Protein AF-A0A257LXH1-F1 (afdb_monomer_lite)

Foldseek 3Di:
DDDDDDDDDDDDDDDDDDDDDDDDDDDDDYDDDDDDPDPDDPDADWDAAPVSQEIEGDDDPVLRNVLSVLLVVLVVLLCVLLVHDDDFDAHEYEYEDDAAQPPDDPDQWDWDWDQDPVGIHIYIYHYCNVHDPSVSSSLNSLLSVVQRVVSVVDDRPPRPDDDDDAPLQSLQSVQLSCVVVVNHDVVLVVVCVVVVAPDDPCRLRPQHPVNQVPDDPVRVSSSSSVSNVVLVVQSPPPCSSVD

Radius of gyration: 22.47 Å; chains: 1; bounding box: 72×55×46 Å

Secondary structure (DSSP, 8-state):
--PPP------------PPPPPPPPPP-------------SSPPPEEE-TTS-EEEEES-HHHHHHHHHHHHHHHHHHHHHHTPPP---S-EEEEEES-TTSPPPS-SEEEEEEEETTEEEEEEEEETBTB--HHHHHHHHHHHHHHHHHHHHS-TT-TT------HHHHHHHHHHHHHHTT-S-HHHHHHHHHTT-SS-HHHHHH--HHHHHT--HHHHHHHHHHHHHHHHHHHTSTTTT--

Sequence (243 aa):
MKRSAIALLLSIVAVHAETPPKAVPVPEEPAVHAPVLAPDSGTPARVLSHSGQFAVSGGDPAVRATVAMLAESTKEELLKLSELKDGWKTLVSIVLHGQPGDPLPPRSVAFNLFSNEAGYSLRLDLHLARGIEHERFQRAVTKALLIEQALRKLPADSKDSALLVPPWLIEGLREAVAWQQKRSDRRLYDALFRHGGVYKLDELLALTEAGYDDLDGAMRAAFRVASGALVMALLEQPSGKEG

Structure (mmCIF, N/CA/C/O backbone):
data_AF-A0A257LXH1-F1
#
_entry.id   AF-A0A257LXH1-F1
#
loop_
_atom_site.group_PDB
_atom_site.id
_atom_site.type_symbol
_atom_site.label_atom_id
_atom_site.label_alt_id
_atom_site.label_comp_id
_atom_site.label_asym_id
_atom_site.label_entity_id
_atom_site.label_seq_id
_atom_site.pdbx_PDB_ins_code
_atom_site.Cartn_x
_atom_site.Cartn_y
_atom_site.Cartn_z
_atom_site.occupancy
_atom_site.B_iso_or_equiv
_atom_site.auth_seq_id
_atom_site.auth_comp_id
_atom_site.auth_asym_id
_atom_site.auth_atom_id
_atom_site.pdbx_PDB_model_num
ATOM 1 N N . MET A 1 1 ? -12.521 -11.169 27.695 1.00 34.09 1 MET A N 1
ATOM 2 C CA . MET A 1 1 ? -11.055 -11.185 27.490 1.00 34.09 1 MET A CA 1
ATOM 3 C C . MET A 1 1 ? -10.694 -12.460 26.742 1.00 34.09 1 MET A C 1
ATOM 5 O O . MET A 1 1 ? -10.790 -13.528 27.326 1.00 34.09 1 MET A O 1
ATOM 9 N N . LYS A 1 2 ? -10.378 -12.386 25.446 1.00 32.66 2 LYS A N 1
ATOM 10 C CA . LYS A 1 2 ? -9.946 -13.549 24.655 1.00 32.66 2 LYS A CA 1
ATOM 11 C C . LYS A 1 2 ? -8.612 -13.191 24.006 1.00 32.66 2 LYS A C 1
ATOM 13 O O . LYS A 1 2 ? -8.570 -12.306 23.161 1.00 32.66 2 LYS A O 1
ATOM 18 N N . ARG A 1 3 ? -7.526 -13.811 24.473 1.00 33.75 3 ARG A N 1
ATOM 19 C CA . ARG A 1 3 ? -6.208 -13.749 23.829 1.00 33.75 3 ARG A CA 1
ATOM 20 C C . ARG A 1 3 ? -6.192 -14.831 22.755 1.00 33.75 3 ARG A C 1
ATOM 22 O O . ARG A 1 3 ? -6.491 -15.981 23.066 1.00 33.75 3 ARG A O 1
ATOM 29 N N . SER A 1 4 ? -5.918 -14.440 21.514 1.00 29.83 4 SER A N 1
ATOM 30 C CA . SER A 1 4 ? -5.821 -15.374 20.397 1.00 29.83 4 SER A CA 1
ATOM 31 C C . SER A 1 4 ? -4.427 -15.984 20.358 1.00 29.83 4 SER A C 1
ATOM 33 O O . SER A 1 4 ? -3.427 -15.287 20.523 1.00 29.83 4 SER A O 1
ATOM 35 N N . ALA A 1 5 ? -4.414 -17.299 20.189 1.00 38.00 5 ALA A N 1
ATOM 36 C CA . ALA A 1 5 ? -3.246 -18.138 20.029 1.00 38.00 5 ALA A CA 1
ATOM 37 C C . ALA A 1 5 ? -2.599 -17.915 18.657 1.00 38.00 5 ALA A C 1
ATOM 39 O O . ALA A 1 5 ? -3.310 -17.662 17.689 1.00 38.00 5 ALA A O 1
ATOM 40 N N . ILE A 1 6 ? -1.272 -18.030 18.620 1.00 33.62 6 ILE A N 1
ATOM 41 C CA . ILE A 1 6 ? -0.403 -18.601 17.574 1.00 33.62 6 ILE A CA 1
ATOM 42 C C . ILE A 1 6 ? 0.978 -17.997 17.844 1.00 33.62 6 ILE A C 1
ATOM 44 O O . ILE A 1 6 ? 1.310 -16.888 17.439 1.00 33.62 6 ILE A O 1
ATOM 48 N N . ALA A 1 7 ? 1.750 -18.729 18.636 1.00 30.67 7 ALA A N 1
ATOM 49 C CA . ALA A 1 7 ? 3.170 -18.517 18.844 1.00 30.67 7 ALA A CA 1
ATOM 50 C C . ALA A 1 7 ? 3.868 -19.845 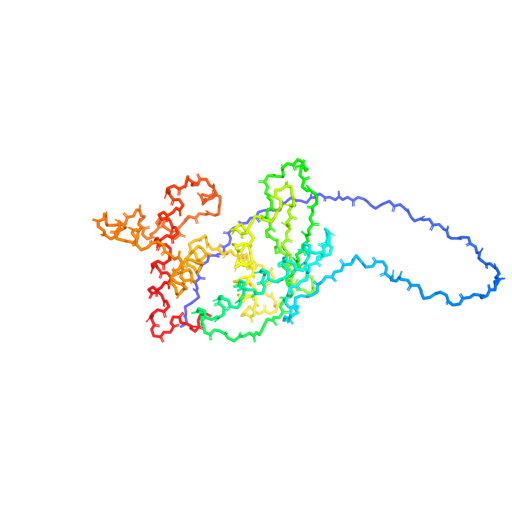18.524 1.00 30.67 7 ALA A C 1
ATOM 52 O O . ALA A 1 7 ? 3.239 -20.895 18.672 1.00 30.67 7 ALA A O 1
ATOM 53 N N . LEU A 1 8 ? 5.156 -19.756 18.174 1.00 31.06 8 LEU A N 1
ATOM 54 C CA . LEU A 1 8 ? 6.108 -20.829 17.833 1.00 31.06 8 LEU A CA 1
ATOM 55 C C . LEU A 1 8 ? 6.017 -21.317 16.372 1.00 31.06 8 LEU A C 1
ATOM 57 O O . LEU A 1 8 ? 4.948 -21.676 15.905 1.00 31.06 8 LEU A O 1
ATOM 61 N N . LEU A 1 9 ? 7.085 -21.359 15.568 1.00 30.61 9 LEU A N 1
ATOM 62 C CA . LEU A 1 9 ? 8.522 -21.582 15.802 1.00 30.61 9 LEU A CA 1
ATOM 63 C C . LEU A 1 9 ? 9.336 -20.931 14.667 1.00 30.61 9 LEU A C 1
ATOM 65 O O . LEU A 1 9 ? 8.823 -20.880 13.555 1.00 30.61 9 LEU A O 1
ATOM 69 N N . LEU A 1 10 ? 10.610 -20.569 14.893 1.00 28.86 10 LEU A N 1
ATOM 70 C CA . LEU A 1 10 ? 11.669 -20.653 13.866 1.00 28.86 10 LEU A CA 1
ATOM 71 C C . LEU A 1 10 ? 13.078 -20.548 14.482 1.00 28.86 10 LEU A C 1
ATOM 73 O O . LEU A 1 10 ? 13.323 -19.756 15.389 1.00 28.86 10 LEU A O 1
ATOM 77 N N . SER A 1 11 ? 13.979 -21.399 13.987 1.00 29.59 11 SER A N 1
ATOM 78 C CA . SER A 1 11 ? 15.350 -21.620 14.467 1.00 29.59 11 SER A CA 1
ATOM 79 C C . SER A 1 11 ? 16.375 -20.662 13.838 1.00 29.59 11 SER A C 1
ATOM 81 O O . SER A 1 11 ? 16.194 -20.193 12.717 1.00 29.59 11 SER A O 1
ATOM 83 N N . ILE A 1 12 ? 17.476 -20.422 14.561 1.00 29.95 12 ILE A N 1
ATOM 84 C CA . ILE A 1 12 ? 18.573 -19.490 14.241 1.00 29.95 12 ILE A CA 1
ATOM 85 C C . ILE A 1 12 ? 19.727 -20.218 13.531 1.00 29.95 12 ILE A C 1
ATOM 87 O O . ILE A 1 12 ? 20.114 -21.309 13.946 1.00 29.95 12 ILE A O 1
ATOM 91 N N . VAL A 1 13 ? 20.356 -19.561 12.551 1.00 27.56 13 VAL A N 1
ATOM 92 C CA . VAL A 1 13 ? 21.762 -19.799 12.174 1.00 27.56 13 VAL A CA 1
ATOM 93 C C . VAL A 1 13 ? 22.476 -18.448 12.148 1.00 27.56 13 VAL A C 1
ATOM 95 O O . VAL A 1 13 ? 22.007 -17.513 11.504 1.00 27.56 13 VAL A O 1
ATOM 98 N N . ALA A 1 14 ? 23.595 -18.341 12.867 1.00 29.61 14 ALA A N 1
ATOM 99 C CA . ALA A 1 14 ? 24.439 -17.150 12.928 1.00 29.61 14 ALA A CA 1
ATOM 100 C C . ALA A 1 14 ? 25.739 -17.376 12.146 1.00 29.61 14 ALA A C 1
ATOM 102 O O . ALA A 1 14 ? 26.341 -18.444 12.245 1.00 29.61 14 ALA A O 1
ATOM 103 N N . VAL A 1 15 ? 26.202 -16.352 11.427 1.00 31.86 15 VAL A N 1
ATOM 104 C CA . VAL A 1 15 ? 27.563 -16.285 10.880 1.00 31.86 15 VAL A CA 1
ATOM 105 C C . VAL A 1 15 ? 28.180 -14.950 11.293 1.00 31.86 15 VAL A C 1
ATOM 107 O O . VAL A 1 15 ? 27.583 -13.893 11.103 1.00 31.86 15 VAL A O 1
ATOM 110 N N . HIS A 1 16 ? 29.359 -15.033 11.911 1.00 31.81 16 HIS A N 1
ATOM 111 C CA . HIS A 1 16 ? 30.222 -13.915 12.293 1.00 31.81 16 HIS A CA 1
ATOM 112 C C . HIS A 1 16 ? 30.960 -13.350 11.072 1.00 31.81 16 HIS A C 1
ATOM 114 O O . HIS A 1 16 ? 31.380 -14.114 10.205 1.00 31.81 16 HIS A O 1
ATOM 120 N N . ALA A 1 17 ? 31.203 -12.038 11.058 1.00 31.92 17 ALA A N 1
ATOM 121 C CA . ALA A 1 17 ? 32.157 -11.405 10.150 1.00 31.92 17 ALA A CA 1
ATOM 122 C C . ALA A 1 17 ? 33.065 -10.428 10.919 1.00 31.92 17 ALA A C 1
ATOM 124 O O . ALA A 1 17 ? 32.588 -9.614 11.710 1.00 31.92 17 ALA A O 1
ATOM 125 N N . GLU A 1 18 ? 34.373 -10.562 10.687 1.00 32.69 18 GLU A N 1
ATOM 126 C CA . GLU A 1 18 ? 35.474 -9.779 11.258 1.00 32.69 18 GLU A CA 1
ATOM 127 C C . GLU A 1 18 ? 35.538 -8.333 10.737 1.00 32.69 18 GLU A C 1
ATOM 129 O O . GLU A 1 18 ? 35.205 -8.029 9.592 1.00 32.69 18 GLU A O 1
ATOM 134 N N . THR A 1 19 ? 36.040 -7.440 11.592 1.00 38.84 19 THR A N 1
ATOM 135 C CA . THR A 1 19 ? 36.325 -6.024 11.315 1.00 38.84 19 THR A CA 1
ATOM 136 C C . THR A 1 19 ? 37.709 -5.802 10.683 1.00 38.84 19 THR A C 1
ATOM 138 O O . THR A 1 19 ? 38.695 -6.291 11.237 1.00 38.84 19 THR A O 1
ATOM 141 N N . PRO A 1 20 ? 37.834 -4.979 9.622 1.00 33.88 20 PRO A N 1
ATOM 142 C CA . PRO A 1 20 ? 39.126 -4.509 9.112 1.00 33.88 20 PRO A CA 1
ATOM 143 C C . PRO A 1 20 ? 39.641 -3.229 9.831 1.00 33.88 20 PRO A C 1
ATOM 145 O O . PRO A 1 20 ? 38.850 -2.505 10.443 1.00 33.88 20 PRO A O 1
ATOM 148 N N . PRO A 1 21 ? 40.963 -2.939 9.790 1.00 37.47 21 PRO A N 1
ATOM 149 C CA . PRO A 1 21 ? 41.632 -2.016 10.720 1.00 37.47 21 PRO A CA 1
ATOM 150 C C . PRO A 1 21 ? 41.629 -0.523 10.319 1.00 37.47 21 PRO A C 1
ATOM 152 O O . PRO A 1 21 ? 41.525 -0.158 9.151 1.00 37.47 21 PRO A O 1
ATOM 155 N N . LYS A 1 22 ? 41.790 0.335 11.342 1.00 35.00 22 LYS A N 1
ATOM 156 C CA . LYS A 1 22 ? 41.835 1.815 11.313 1.00 35.00 22 LYS A CA 1
ATOM 157 C C . LYS A 1 22 ? 43.152 2.386 10.758 1.00 35.00 22 LYS A C 1
ATOM 159 O O . LYS A 1 22 ? 44.224 1.886 11.084 1.00 35.00 22 LYS A O 1
ATOM 164 N N . ALA A 1 23 ? 43.060 3.514 10.046 1.00 32.69 23 ALA A N 1
ATOM 165 C CA . ALA A 1 23 ? 44.190 4.353 9.625 1.00 32.69 23 ALA A CA 1
ATOM 166 C C . ALA A 1 23 ? 44.431 5.548 10.580 1.00 32.69 23 ALA A C 1
ATOM 168 O O . ALA A 1 23 ? 43.499 6.048 11.211 1.00 32.69 23 ALA A O 1
ATOM 169 N N . VAL A 1 24 ? 45.690 5.989 10.673 1.00 36.28 24 VAL A N 1
ATOM 170 C CA . VAL A 1 24 ? 46.203 7.087 11.523 1.00 36.28 24 VAL A CA 1
ATOM 171 C C . VAL A 1 24 ? 46.206 8.418 10.741 1.00 36.28 24 VAL A C 1
ATOM 173 O O . VAL A 1 24 ? 46.575 8.393 9.567 1.00 36.28 24 VAL A O 1
ATOM 176 N N . PRO A 1 25 ? 45.839 9.573 11.338 1.00 37.38 25 PRO A N 1
ATOM 177 C CA . PRO A 1 25 ? 45.869 10.870 10.656 1.00 37.38 25 PRO A CA 1
ATOM 178 C C . PRO A 1 25 ? 47.228 11.591 10.777 1.00 37.38 25 PRO A C 1
ATOM 180 O O . PRO A 1 25 ? 47.940 11.438 11.769 1.00 37.38 25 PRO A O 1
ATOM 183 N N . VAL A 1 26 ? 47.552 12.411 9.770 1.00 41.31 26 VAL A N 1
ATOM 184 C CA . VAL A 1 26 ? 48.722 13.315 9.701 1.00 41.31 26 VAL A CA 1
ATOM 185 C C . VAL A 1 26 ? 48.258 14.770 9.955 1.00 41.31 26 VAL A C 1
ATOM 187 O O . VAL A 1 26 ? 47.147 15.091 9.533 1.00 41.31 26 VAL A O 1
ATOM 190 N N . PRO A 1 27 ? 49.036 15.643 10.639 1.00 37.41 27 PRO A N 1
ATOM 191 C CA . PRO A 1 27 ? 48.587 16.974 11.080 1.00 37.41 27 PRO A CA 1
ATOM 192 C C . PRO A 1 27 ? 48.601 18.061 9.988 1.00 37.41 27 PRO A C 1
ATOM 194 O O . PRO A 1 27 ? 49.387 18.001 9.045 1.00 37.41 27 PRO A O 1
ATOM 197 N N . GLU A 1 28 ? 47.752 19.074 10.181 1.00 43.69 28 GLU A N 1
ATOM 198 C CA . GLU A 1 28 ? 47.442 20.214 9.301 1.00 43.69 28 GLU A CA 1
ATOM 199 C C . GLU A 1 28 ? 48.067 21.529 9.841 1.00 43.69 28 GLU A C 1
ATOM 201 O O . GLU A 1 28 ? 48.120 21.713 11.057 1.00 43.69 28 GLU A O 1
ATOM 206 N N . GLU A 1 29 ? 48.494 22.461 8.973 1.00 35.16 29 GLU A N 1
ATOM 207 C CA . GLU A 1 29 ? 48.891 23.853 9.314 1.00 35.16 29 GLU A CA 1
ATOM 208 C C . GLU A 1 29 ? 48.548 24.837 8.149 1.00 35.16 29 GLU A C 1
ATOM 210 O O . GLU A 1 29 ? 48.370 24.375 7.021 1.00 35.16 29 GLU A O 1
ATOM 215 N N . PRO A 1 30 ? 48.378 26.170 8.370 1.00 36.97 30 PRO A N 1
ATOM 216 C CA . PRO A 1 30 ? 47.080 26.840 8.156 1.00 36.97 30 PRO A CA 1
ATOM 217 C C . PRO A 1 30 ? 47.030 28.111 7.254 1.00 36.97 30 PRO A C 1
ATOM 219 O O . PRO A 1 30 ? 48.032 28.783 7.028 1.00 36.97 30 PRO A O 1
ATOM 222 N N . ALA A 1 31 ? 45.774 28.484 6.914 1.00 36.94 31 ALA A N 1
ATOM 223 C CA . ALA A 1 31 ? 45.188 29.777 6.455 1.00 36.94 31 ALA A CA 1
ATOM 224 C C . ALA A 1 31 ? 45.471 30.239 4.995 1.00 36.94 31 ALA A C 1
ATOM 226 O O . ALA A 1 31 ? 46.579 30.093 4.507 1.00 36.94 31 ALA A O 1
ATOM 227 N N . VAL A 1 32 ? 44.533 30.815 4.207 1.00 34.00 32 VAL A N 1
ATOM 228 C CA . VAL A 1 32 ? 43.656 31.983 4.482 1.00 34.00 32 VAL A CA 1
ATOM 229 C C . VAL A 1 32 ? 42.376 32.022 3.588 1.00 34.00 32 VAL A C 1
ATOM 231 O O . VAL A 1 32 ? 42.354 31.511 2.475 1.00 34.00 32 VAL A O 1
ATOM 234 N N . HIS A 1 33 ? 41.332 32.675 4.114 1.00 34.19 33 HIS A N 1
ATOM 235 C CA . HIS A 1 33 ? 39.913 32.848 3.729 1.00 34.19 33 HIS A CA 1
ATOM 236 C C . HIS A 1 33 ? 39.447 33.083 2.268 1.00 34.19 33 HIS A C 1
ATOM 238 O O . HIS A 1 33 ? 39.897 34.005 1.595 1.00 34.19 33 HIS A O 1
ATOM 244 N N . ALA A 1 34 ? 38.310 32.446 1.936 1.00 30.53 34 ALA A N 1
ATOM 245 C CA . ALA A 1 34 ? 37.105 33.083 1.366 1.00 30.53 34 ALA A CA 1
ATOM 246 C C . ALA A 1 34 ? 35.846 32.284 1.801 1.00 30.53 34 ALA A C 1
ATOM 248 O O . ALA A 1 34 ? 35.907 31.053 1.792 1.00 30.53 34 ALA A O 1
ATOM 249 N N . PRO A 1 35 ? 34.713 32.902 2.207 1.00 36.22 35 PRO A N 1
ATOM 250 C CA . PRO A 1 35 ? 33.535 32.148 2.624 1.00 36.22 35 PRO A CA 1
ATOM 251 C C . PRO A 1 35 ? 32.775 31.674 1.383 1.00 36.22 35 PRO A C 1
ATOM 253 O O . PRO A 1 35 ? 31.930 32.381 0.840 1.00 36.22 35 PRO A O 1
ATOM 256 N N . VAL A 1 36 ? 33.077 30.463 0.926 1.00 39.38 36 VAL A N 1
ATOM 257 C CA . VAL A 1 36 ? 32.161 29.703 0.075 1.00 39.38 36 VAL A CA 1
ATOM 258 C C . VAL A 1 36 ? 31.288 28.887 1.019 1.00 39.38 36 VAL A C 1
ATOM 260 O O . VAL A 1 36 ? 31.797 28.082 1.796 1.00 39.38 36 VAL A O 1
ATOM 263 N N . LEU A 1 37 ? 29.978 29.139 0.990 1.00 45.31 37 LEU A N 1
ATOM 264 C CA . LEU A 1 37 ? 28.970 28.283 1.613 1.00 45.31 37 LEU A CA 1
ATOM 265 C C . LEU A 1 37 ? 29.229 26.838 1.171 1.00 45.31 37 LEU A C 1
ATOM 267 O O . LEU A 1 37 ? 29.030 26.498 0.006 1.00 45.31 37 LEU A O 1
ATOM 271 N N . ALA A 1 38 ? 29.719 26.014 2.093 1.00 35.28 38 ALA A N 1
ATOM 272 C CA . ALA A 1 38 ? 29.903 24.594 1.865 1.00 35.28 38 ALA A CA 1
ATOM 273 C C . ALA A 1 38 ? 28.525 23.932 1.711 1.00 35.28 38 ALA A C 1
ATOM 275 O O . ALA A 1 38 ? 27.693 24.084 2.611 1.00 35.28 38 ALA A O 1
ATOM 276 N N . PRO A 1 39 ? 28.253 23.189 0.626 1.00 46.53 39 PRO A N 1
ATOM 277 C CA . PRO A 1 39 ? 27.149 22.255 0.630 1.00 46.53 39 PRO A CA 1
ATOM 278 C C . PRO A 1 39 ? 27.545 21.004 1.424 1.00 46.53 39 PRO A C 1
ATOM 280 O O . PRO A 1 39 ? 28.448 20.257 1.059 1.00 46.53 39 PRO A O 1
ATOM 283 N N . ASP A 1 40 ? 26.803 20.838 2.511 1.00 45.03 40 ASP A N 1
ATOM 284 C CA . ASP A 1 40 ? 26.266 19.606 3.077 1.00 45.03 40 ASP A CA 1
ATOM 285 C C . ASP A 1 40 ? 27.184 18.491 3.602 1.00 45.03 40 ASP A C 1
ATOM 287 O O . ASP A 1 40 ? 27.861 17.732 2.910 1.00 45.03 40 ASP A O 1
ATOM 291 N N . SER A 1 41 ? 27.015 18.313 4.907 1.00 43.25 41 SER A N 1
ATOM 292 C CA . SER A 1 41 ? 27.389 17.222 5.790 1.00 43.25 41 SER A CA 1
ATOM 293 C C . SER A 1 41 ? 26.894 15.855 5.298 1.00 43.25 41 SER A C 1
ATOM 295 O O . SER A 1 41 ? 25.911 15.353 5.828 1.00 43.25 41 SER A O 1
ATOM 297 N N . GLY A 1 42 ? 27.545 15.243 4.301 1.00 49.41 42 GLY A N 1
ATOM 298 C CA . GLY A 1 42 ? 27.574 13.789 4.022 1.00 49.41 42 GLY A CA 1
ATOM 299 C C . GLY A 1 42 ? 26.244 13.011 3.949 1.00 49.41 42 GLY A C 1
ATOM 300 O O . GLY A 1 42 ? 26.255 11.786 3.846 1.00 49.41 42 GLY A O 1
ATOM 301 N N . THR A 1 43 ? 25.099 13.684 4.016 1.00 56.12 43 THR A N 1
ATOM 302 C CA . THR A 1 43 ? 23.775 13.084 4.096 1.00 56.12 43 THR A CA 1
ATOM 303 C C . THR A 1 43 ? 23.243 13.049 2.676 1.00 56.12 43 THR A C 1
ATOM 305 O O . THR A 1 43 ? 23.116 14.108 2.060 1.00 56.12 43 THR A O 1
ATOM 308 N N . PRO A 1 44 ? 22.947 11.865 2.117 1.00 66.75 44 PRO A N 1
ATOM 309 C CA . PRO A 1 44 ? 22.420 11.788 0.766 1.00 66.75 44 PRO A CA 1
ATOM 310 C C . PRO A 1 44 ? 21.141 12.621 0.669 1.00 66.75 44 PRO A C 1
ATOM 312 O O . PRO A 1 44 ? 20.268 12.541 1.539 1.00 66.75 44 PRO A O 1
ATOM 315 N N . ALA A 1 45 ? 21.045 13.423 -0.393 1.00 84.38 45 ALA A N 1
ATOM 316 C CA . ALA A 1 45 ? 19.912 14.306 -0.626 1.00 84.38 45 ALA A CA 1
ATOM 317 C C . ALA A 1 45 ? 18.589 13.529 -0.518 1.00 84.38 45 ALA A C 1
ATOM 319 O O . ALA A 1 45 ? 18.391 12.500 -1.176 1.00 84.38 45 ALA A O 1
ATOM 320 N N . ARG A 1 46 ? 17.675 14.035 0.315 1.00 92.88 46 ARG A N 1
ATOM 321 C CA . ARG A 1 46 ? 16.357 13.440 0.560 1.00 92.88 46 ARG A CA 1
ATOM 322 C C . ARG A 1 46 ? 15.249 14.471 0.417 1.00 92.88 46 ARG A C 1
ATOM 324 O O . ARG A 1 46 ? 15.457 15.652 0.666 1.00 92.88 46 ARG A O 1
ATOM 331 N N . VAL A 1 47 ? 14.064 14.002 0.050 1.00 96.44 47 VAL A N 1
ATOM 332 C CA . VAL A 1 47 ? 12.824 14.782 0.029 1.00 96.44 47 VAL A CA 1
ATOM 333 C C . VAL A 1 47 ? 11.907 14.227 1.110 1.00 96.44 47 VAL A C 1
ATOM 335 O O . VAL A 1 47 ? 11.718 13.014 1.202 1.00 96.44 47 VAL A O 1
ATOM 338 N N . LEU A 1 48 ? 11.364 15.107 1.947 1.00 97.38 48 LEU A N 1
ATOM 339 C CA . LEU A 1 48 ? 10.259 14.764 2.836 1.00 97.38 48 LEU A CA 1
ATOM 340 C C . LEU A 1 48 ? 8.946 15.008 2.103 1.00 97.38 48 LEU A C 1
ATOM 342 O O . LEU A 1 48 ? 8.802 15.997 1.383 1.00 97.38 48 LEU A O 1
ATOM 346 N N . SER A 1 49 ? 7.999 14.102 2.287 1.00 97.19 49 SER A N 1
ATOM 347 C CA . SER A 1 49 ? 6.635 14.301 1.831 1.00 97.19 49 SER A CA 1
ATOM 348 C C . SER A 1 49 ? 5.926 15.391 2.641 1.00 97.19 49 SER A C 1
ATOM 350 O O . SER A 1 49 ? 6.406 15.798 3.699 1.00 97.19 49 SER A O 1
ATOM 352 N N . HIS A 1 50 ? 4.778 15.874 2.156 1.00 95.81 50 HIS A N 1
ATOM 353 C CA . HIS A 1 50 ? 4.086 17.013 2.768 1.00 95.81 50 HIS A CA 1
ATOM 354 C C . HIS A 1 50 ? 3.734 16.788 4.247 1.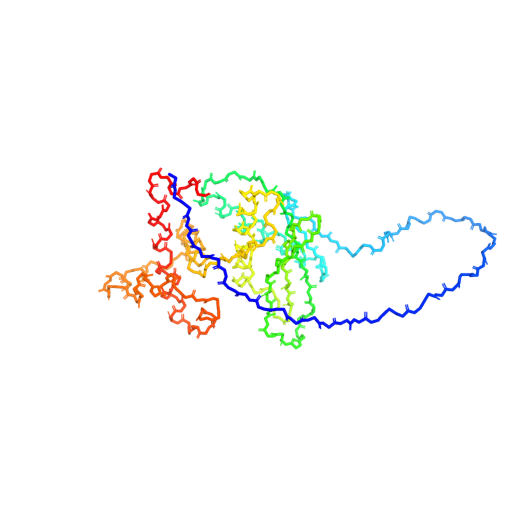00 95.81 50 HIS A C 1
ATOM 356 O O . HIS A 1 50 ? 3.915 17.690 5.060 1.00 95.81 50 HIS A O 1
ATOM 362 N N . SER A 1 51 ? 3.289 15.582 4.615 1.00 95.62 51 SER A N 1
ATOM 363 C CA . SER A 1 51 ? 2.986 15.249 6.011 1.00 95.62 51 SER A CA 1
ATOM 364 C C . SER A 1 51 ? 4.218 14.941 6.857 1.00 95.62 51 SER A C 1
ATOM 366 O O . SER A 1 51 ? 4.091 14.777 8.065 1.00 95.62 51 SER A O 1
ATOM 368 N N . GLY A 1 52 ? 5.390 14.797 6.234 1.00 96.12 52 GLY A N 1
ATOM 369 C CA . GLY A 1 52 ? 6.622 14.335 6.867 1.00 96.12 52 GLY A CA 1
ATOM 370 C C . GLY A 1 52 ? 6.713 12.820 7.084 1.00 96.12 52 GLY A C 1
ATOM 371 O O . GLY A 1 52 ? 7.784 12.356 7.468 1.00 96.12 52 GLY A O 1
ATOM 372 N N . GLN A 1 53 ? 5.653 12.040 6.819 1.00 97.25 53 GLN A N 1
ATOM 373 C CA . GLN A 1 53 ? 5.649 10.590 7.067 1.00 97.25 53 GLN A CA 1
ATOM 374 C C . GLN A 1 53 ? 6.581 9.813 6.131 1.00 97.25 53 GLN A C 1
ATOM 376 O O . GLN A 1 53 ? 7.119 8.775 6.524 1.00 97.25 53 GLN A O 1
ATOM 381 N N . PHE A 1 54 ? 6.769 10.290 4.899 1.00 98.38 54 PHE A N 1
ATOM 382 C CA . PHE A 1 54 ? 7.589 9.617 3.901 1.00 98.38 54 PHE A CA 1
ATOM 383 C C . PHE A 1 54 ? 8.875 10.389 3.640 1.00 98.38 54 PHE A C 1
ATOM 385 O O . PHE A 1 54 ? 8.883 11.602 3.424 1.00 98.38 54 PHE A O 1
ATOM 392 N N . ALA A 1 55 ? 9.981 9.657 3.620 1.00 97.75 55 ALA A N 1
ATOM 393 C CA . ALA A 1 55 ? 11.301 10.189 3.346 1.00 97.75 55 ALA A CA 1
ATOM 394 C C . ALA A 1 55 ? 11.908 9.492 2.141 1.00 97.75 55 ALA A C 1
ATOM 396 O O . ALA A 1 55 ? 12.255 8.319 2.231 1.00 97.75 55 ALA A O 1
ATOM 397 N N . VAL A 1 56 ? 12.059 10.210 1.033 1.00 98.31 56 VAL A N 1
ATOM 398 C CA . VAL A 1 56 ? 12.544 9.639 -0.224 1.00 98.31 56 VAL A CA 1
ATOM 399 C C . VAL A 1 56 ? 14.000 10.023 -0.453 1.00 98.31 56 VAL A C 1
ATOM 401 O O . VAL A 1 56 ? 14.330 11.207 -0.413 1.00 98.31 56 VAL A O 1
ATOM 404 N N . SER A 1 57 ? 14.870 9.051 -0.716 1.00 97.38 57 SER A N 1
ATOM 405 C CA . SER A 1 57 ? 16.289 9.261 -1.036 1.00 97.38 57 SER A CA 1
ATOM 406 C C . SER A 1 57 ? 16.714 8.470 -2.277 1.00 97.38 57 SER A C 1
ATOM 408 O O . SER A 1 57 ? 16.002 7.576 -2.730 1.00 97.38 57 SER A O 1
ATOM 410 N N . GLY A 1 58 ? 17.872 8.816 -2.847 1.00 94.88 58 GLY A N 1
ATOM 411 C CA . GLY A 1 58 ? 18.352 8.232 -4.104 1.00 94.88 58 GLY A CA 1
ATOM 412 C C . GLY A 1 58 ? 17.657 8.811 -5.342 1.00 94.88 58 GLY A C 1
ATOM 413 O O . GLY A 1 58 ? 16.852 9.742 -5.240 1.00 94.88 58 GLY A O 1
ATOM 414 N N . GLY A 1 59 ? 17.993 8.274 -6.517 1.00 90.56 59 GLY A N 1
ATOM 415 C CA . GLY A 1 59 ? 17.433 8.696 -7.807 1.00 90.56 59 GLY A CA 1
ATOM 416 C C . GLY A 1 59 ? 17.586 10.192 -8.129 1.00 90.56 59 GLY A C 1
ATOM 417 O O . GLY A 1 59 ? 18.316 10.937 -7.469 1.00 90.56 59 GLY A O 1
ATOM 418 N N . ASP A 1 60 ? 16.864 10.640 -9.154 1.00 92.50 60 ASP A N 1
ATOM 419 C CA . ASP A 1 60 ? 16.782 12.051 -9.546 1.00 92.50 60 ASP A CA 1
ATOM 420 C C . ASP A 1 60 ? 15.808 12.839 -8.630 1.00 92.50 60 ASP A C 1
ATOM 422 O O . ASP A 1 60 ? 14.792 12.276 -8.196 1.00 92.50 60 ASP A O 1
ATOM 426 N N . PRO A 1 61 ? 16.069 14.129 -8.318 1.00 94.06 61 PRO A N 1
ATOM 427 C CA . PRO A 1 61 ? 15.161 14.970 -7.532 1.00 94.06 61 PRO A CA 1
ATOM 428 C C . PRO A 1 61 ? 13.696 14.971 -7.991 1.00 94.06 61 PRO A C 1
ATOM 430 O O . PRO A 1 61 ? 12.803 14.929 -7.141 1.00 94.06 61 PRO A O 1
ATOM 433 N N . ALA A 1 62 ? 13.431 14.985 -9.301 1.00 94.31 62 ALA A N 1
ATOM 434 C CA . ALA A 1 62 ? 12.074 14.974 -9.840 1.00 94.31 62 ALA A CA 1
ATOM 435 C C . ALA A 1 62 ? 11.363 13.652 -9.524 1.00 94.31 62 ALA A C 1
ATOM 437 O O . ALA A 1 62 ? 10.222 13.653 -9.061 1.00 94.31 62 ALA A O 1
ATOM 438 N N . VAL A 1 63 ? 12.065 12.523 -9.674 1.00 95.25 63 VAL A N 1
ATOM 439 C CA . VAL A 1 63 ? 11.530 11.195 -9.336 1.00 95.25 63 VAL A CA 1
ATOM 440 C C . VAL A 1 63 ? 11.237 11.102 -7.838 1.00 95.25 63 VAL A C 1
ATOM 442 O O . VAL A 1 63 ? 10.181 10.595 -7.457 1.00 95.25 63 VAL A O 1
ATOM 445 N N . ARG A 1 64 ? 12.111 11.645 -6.975 1.00 96.75 64 ARG A N 1
ATOM 446 C CA . ARG A 1 64 ? 11.853 11.696 -5.525 1.00 96.75 64 ARG A CA 1
ATOM 447 C C . ARG A 1 64 ? 10.569 12.449 -5.193 1.00 96.75 64 ARG A C 1
ATOM 449 O O . ARG A 1 64 ? 9.780 11.961 -4.386 1.00 96.75 64 ARG A O 1
ATOM 456 N N . ALA A 1 65 ? 10.354 13.608 -5.814 1.00 96.38 65 ALA A N 1
ATOM 457 C CA . ALA A 1 65 ? 9.144 14.396 -5.611 1.00 96.38 65 ALA A CA 1
ATOM 458 C C . ALA A 1 65 ? 7.889 13.628 -6.061 1.00 96.38 65 ALA A C 1
ATOM 460 O O . ALA A 1 65 ? 6.925 13.540 -5.301 1.00 96.38 65 ALA A O 1
ATOM 461 N N . THR A 1 66 ? 7.920 12.992 -7.238 1.00 97.12 66 THR A N 1
ATOM 462 C CA . THR A 1 66 ? 6.809 12.160 -7.731 1.00 97.12 66 THR A CA 1
ATOM 463 C C . THR A 1 66 ? 6.491 11.001 -6.786 1.00 97.12 66 THR A C 1
ATOM 465 O O . THR A 1 66 ? 5.327 10.770 -6.464 1.00 97.12 66 THR A O 1
ATOM 468 N N . VAL A 1 67 ? 7.510 10.290 -6.297 1.00 97.94 67 VAL A N 1
ATOM 469 C CA . VAL A 1 67 ? 7.341 9.175 -5.353 1.00 97.94 67 VAL A CA 1
ATOM 470 C C . VAL A 1 67 ? 6.756 9.655 -4.023 1.00 97.94 67 VAL A C 1
ATOM 472 O O . VAL A 1 67 ? 5.841 9.020 -3.499 1.00 97.94 67 VAL A O 1
ATOM 475 N N . ALA A 1 68 ? 7.231 10.789 -3.497 1.00 98.25 68 ALA A N 1
ATOM 476 C CA . ALA A 1 68 ? 6.695 11.380 -2.272 1.00 98.25 68 ALA A CA 1
ATOM 477 C C . ALA A 1 68 ? 5.213 11.764 -2.426 1.00 98.25 68 ALA A C 1
ATOM 479 O O . ALA A 1 68 ? 4.407 11.452 -1.552 1.00 98.25 68 ALA A O 1
ATOM 480 N N . MET A 1 69 ? 4.839 12.380 -3.554 1.00 98.31 69 MET A N 1
ATOM 481 C CA . MET A 1 69 ? 3.445 12.726 -3.857 1.00 98.31 69 MET A CA 1
ATOM 482 C C . MET A 1 69 ? 2.554 11.487 -3.984 1.00 98.31 69 MET A C 1
ATOM 484 O O . MET A 1 69 ? 1.444 11.469 -3.458 1.00 98.31 69 MET A O 1
ATOM 488 N N . LEU A 1 70 ? 3.034 10.439 -4.657 1.00 98.19 70 LEU A N 1
ATOM 489 C CA . LEU A 1 70 ? 2.275 9.202 -4.832 1.00 98.19 70 LEU A CA 1
ATOM 490 C C . LEU A 1 70 ? 2.066 8.467 -3.496 1.00 98.19 70 LEU A C 1
ATOM 492 O O . LEU A 1 70 ? 0.991 7.910 -3.264 1.00 98.19 70 LEU A O 1
ATOM 496 N N . ALA A 1 71 ? 3.059 8.499 -2.602 1.00 98.50 71 ALA A N 1
ATOM 497 C CA . ALA A 1 71 ? 2.934 7.948 -1.255 1.00 98.50 71 ALA A CA 1
ATOM 498 C C . ALA A 1 71 ? 1.893 8.708 -0.415 1.00 98.50 71 ALA A C 1
ATOM 500 O O . ALA A 1 71 ? 1.034 8.079 0.203 1.00 98.50 71 ALA A O 1
ATOM 501 N N . GLU A 1 72 ? 1.920 10.046 -0.444 1.00 98.12 72 GLU A N 1
ATOM 502 C CA . GLU A 1 72 ? 0.924 10.880 0.247 1.00 98.12 72 GLU A CA 1
ATOM 503 C C . GLU A 1 72 ? -0.480 10.650 -0.292 1.00 98.12 72 GLU A C 1
ATOM 505 O O . GLU A 1 72 ? -1.387 10.378 0.485 1.00 98.12 72 GLU A O 1
ATOM 510 N N . SER A 1 73 ? -0.650 10.650 -1.616 1.00 97.88 73 SER A N 1
ATOM 511 C CA . SER A 1 73 ? -1.948 10.377 -2.232 1.00 97.88 73 SER A CA 1
ATOM 512 C C . SER A 1 73 ? -2.487 9.008 -1.809 1.00 97.88 73 SER A C 1
ATOM 514 O O . SER A 1 73 ? -3.653 8.906 -1.443 1.00 97.88 73 SER A O 1
ATOM 516 N N . THR A 1 74 ? -1.643 7.970 -1.773 1.00 97.94 74 THR A N 1
ATOM 517 C CA . THR A 1 74 ? -2.051 6.627 -1.316 1.00 97.94 74 THR A CA 1
ATOM 518 C C . THR A 1 74 ? -2.496 6.641 0.150 1.00 97.94 74 THR A C 1
ATOM 520 O O . THR A 1 74 ? -3.478 5.994 0.516 1.00 97.94 74 THR A O 1
ATOM 523 N N . LYS A 1 75 ? -1.788 7.388 1.004 1.00 97.88 75 LYS A N 1
ATOM 524 C CA . LYS A 1 75 ? -2.146 7.543 2.417 1.00 97.88 75 LYS A CA 1
ATOM 525 C C . LYS A 1 75 ? -3.467 8.284 2.588 1.00 97.88 75 LYS A C 1
ATOM 527 O O . LYS A 1 75 ? -4.325 7.816 3.328 1.00 97.88 75 LYS A O 1
ATOM 532 N N . GLU A 1 76 ? -3.632 9.423 1.928 1.00 97.31 76 GLU A N 1
ATOM 533 C CA . GLU A 1 76 ? -4.845 10.241 2.002 1.00 97.31 76 GLU A CA 1
ATOM 534 C C . GLU A 1 76 ? -6.080 9.443 1.578 1.00 97.31 76 GLU A C 1
ATOM 536 O O . GLU A 1 76 ? -7.112 9.487 2.248 1.00 97.31 76 GLU A O 1
ATOM 541 N N . GLU A 1 77 ? -5.959 8.660 0.505 1.00 96.31 77 GLU A N 1
ATOM 542 C CA . GLU A 1 77 ? -7.011 7.758 0.043 1.00 96.31 77 GLU A CA 1
ATOM 543 C C . GLU A 1 77 ? -7.371 6.702 1.100 1.00 96.31 77 GLU A C 1
ATOM 545 O O . GLU A 1 77 ? -8.554 6.495 1.383 1.00 96.31 77 GLU A O 1
ATOM 550 N N . LEU A 1 78 ? -6.370 6.077 1.728 1.00 94.94 78 LEU A N 1
ATOM 551 C CA . LEU A 1 78 ? -6.578 5.062 2.763 1.00 94.94 78 LEU A CA 1
ATOM 552 C C . LEU A 1 78 ? -7.196 5.639 4.046 1.00 94.94 78 LEU A C 1
ATOM 554 O O . LEU A 1 78 ? -8.118 5.046 4.611 1.00 94.94 78 LEU A O 1
ATOM 558 N N . LEU A 1 79 ? -6.715 6.797 4.505 1.00 93.81 79 LEU A N 1
ATOM 559 C CA . LEU A 1 79 ? -7.251 7.478 5.687 1.00 93.81 79 LEU A CA 1
ATOM 560 C C . LEU A 1 79 ? -8.691 7.933 5.449 1.00 93.81 79 LEU A C 1
ATOM 562 O O . LEU A 1 79 ? -9.542 7.770 6.319 1.00 93.81 79 LEU A O 1
ATOM 566 N N . LYS A 1 80 ? -8.993 8.438 4.248 1.00 94.00 80 LYS A N 1
ATOM 567 C CA . LYS A 1 80 ? -10.354 8.824 3.869 1.00 94.00 80 LYS A CA 1
ATOM 568 C C . LYS A 1 80 ? -11.302 7.625 3.827 1.00 94.00 80 LYS A C 1
ATOM 570 O O . LYS A 1 80 ? -12.433 7.750 4.285 1.00 94.00 80 LYS A O 1
ATOM 575 N N . LEU A 1 81 ? -10.854 6.483 3.298 1.00 92.88 81 LEU A N 1
ATOM 576 C CA . LEU A 1 81 ? -11.653 5.254 3.254 1.00 92.88 81 LEU A CA 1
ATOM 577 C C . LEU A 1 81 ? -11.995 4.743 4.661 1.00 92.88 81 LEU A C 1
ATOM 579 O O . LEU A 1 81 ? -13.121 4.313 4.903 1.00 92.88 81 LEU A O 1
ATOM 583 N N . SER A 1 82 ? -11.017 4.776 5.566 1.00 85.44 82 SER A N 1
ATOM 584 C CA . SER A 1 82 ? -11.131 4.227 6.923 1.00 85.44 82 SER A CA 1
ATOM 585 C C . SER A 1 82 ? -11.628 5.232 7.968 1.00 85.44 82 SER A C 1
ATOM 587 O O . SER A 1 82 ? -11.844 4.849 9.109 1.00 85.44 82 SER A O 1
ATOM 589 N N . GLU A 1 83 ? -11.818 6.504 7.600 1.00 87.12 83 GLU A N 1
ATOM 590 C CA . GLU A 1 83 ? -12.166 7.610 8.512 1.00 87.12 83 GLU A CA 1
ATOM 591 C C . GLU A 1 83 ? -11.172 7.785 9.678 1.00 87.12 83 GLU A C 1
ATOM 593 O O . GLU A 1 83 ? -11.476 8.379 10.716 1.00 87.12 83 GLU A O 1
ATOM 598 N N . LEU A 1 84 ? -9.943 7.301 9.493 1.00 84.12 84 LEU A N 1
ATOM 599 C CA . LEU A 1 84 ? -8.885 7.396 10.484 1.00 84.12 84 LEU A CA 1
ATOM 600 C C . LEU A 1 84 ? -8.223 8.769 10.444 1.00 84.12 84 LEU A C 1
ATOM 602 O O . LEU A 1 84 ? -7.973 9.355 9.389 1.00 84.12 84 LEU A O 1
ATOM 606 N N . LYS A 1 85 ? -7.876 9.271 11.630 1.00 87.19 85 LYS A N 1
ATOM 607 C CA . LYS A 1 85 ? -7.076 10.489 11.754 1.00 87.19 85 LYS A CA 1
ATOM 608 C C . LYS A 1 85 ? -5.631 10.218 11.365 1.00 87.19 85 LYS A C 1
ATOM 610 O O . LYS A 1 85 ? -5.054 9.190 11.731 1.00 87.19 85 LYS A O 1
ATOM 615 N N . ASP A 1 86 ? -5.031 11.201 10.705 1.00 89.81 86 ASP A N 1
ATOM 616 C CA . ASP A 1 86 ? -3.593 11.194 10.505 1.00 89.81 86 ASP A CA 1
ATOM 617 C C . ASP A 1 86 ? -2.883 11.433 11.848 1.00 89.81 86 ASP A C 1
ATOM 619 O O . ASP A 1 86 ? -3.239 12.329 12.613 1.00 89.81 86 ASP A O 1
ATOM 623 N N . GLY A 1 87 ? -1.926 10.574 12.177 1.00 90.62 87 GLY A N 1
ATOM 624 C CA . GLY A 1 87 ? -1.324 10.496 13.512 1.00 90.62 87 GLY A CA 1
ATOM 625 C C . GLY A 1 87 ? -0.170 9.507 13.564 1.00 90.62 87 GLY A C 1
ATOM 626 O O . GLY A 1 87 ? -0.023 8.767 14.542 1.00 90.62 87 GLY A O 1
ATOM 627 N N . TRP A 1 88 ? 0.566 9.424 12.455 1.00 93.75 88 TRP A N 1
ATOM 628 C CA . TRP A 1 88 ? 1.695 8.524 12.284 1.00 93.75 88 T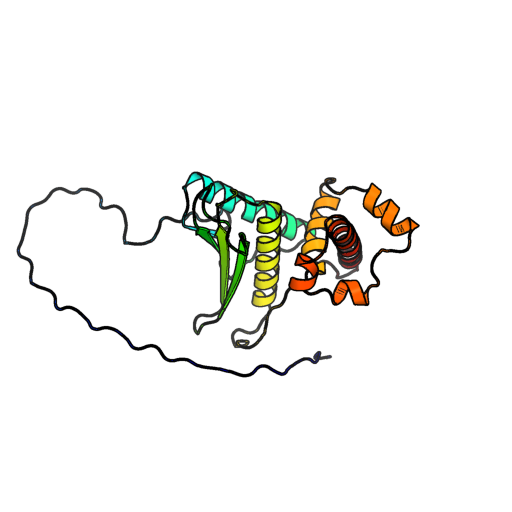RP A CA 1
ATOM 629 C C . TRP A 1 88 ? 2.799 8.812 13.300 1.00 93.75 88 TRP A C 1
ATOM 631 O O . TRP A 1 88 ? 2.995 9.946 13.737 1.00 93.75 88 TRP A O 1
ATOM 641 N N . LYS A 1 89 ? 3.505 7.754 13.704 1.00 91.94 89 LYS A N 1
ATOM 642 C CA . LYS A 1 89 ? 4.623 7.827 14.659 1.00 91.94 89 LYS A CA 1
ATOM 643 C C . LYS A 1 89 ? 5.918 7.277 14.084 1.00 91.94 89 LYS A C 1
ATOM 645 O O . LYS A 1 89 ? 6.995 7.689 14.505 1.00 91.94 89 LYS A O 1
ATOM 650 N N . THR A 1 90 ? 5.820 6.357 13.129 1.00 91.25 90 THR A N 1
ATOM 651 C CA . THR A 1 90 ? 6.987 5.758 12.481 1.00 91.25 90 THR A CA 1
ATOM 652 C C . THR A 1 90 ? 7.136 6.309 11.071 1.00 91.25 90 THR A C 1
ATOM 654 O O . THR A 1 90 ? 6.217 6.234 10.255 1.00 91.25 90 THR A O 1
ATOM 657 N N . LEU A 1 91 ? 8.318 6.855 10.786 1.00 93.81 91 LEU A N 1
ATOM 658 C CA . LEU A 1 91 ? 8.699 7.314 9.455 1.00 93.81 91 LEU A CA 1
ATOM 659 C C . LEU A 1 91 ? 8.814 6.123 8.492 1.00 93.81 91 LEU A C 1
ATOM 661 O O . LEU A 1 91 ? 9.408 5.096 8.827 1.00 93.81 91 LEU A O 1
ATOM 665 N N . VAL A 1 92 ? 8.326 6.299 7.267 1.00 97.06 92 VAL A N 1
ATOM 666 C CA . VAL A 1 92 ? 8.520 5.362 6.159 1.00 97.06 92 VAL A CA 1
ATOM 667 C C . VAL A 1 92 ? 9.632 5.887 5.250 1.00 97.06 92 VAL A C 1
ATOM 669 O O . VAL A 1 92 ? 9.483 6.898 4.563 1.00 97.06 92 VAL A O 1
ATOM 672 N N . SER A 1 93 ? 10.772 5.199 5.239 1.00 97.88 93 SER A N 1
ATOM 673 C CA . SER A 1 93 ? 11.888 5.510 4.337 1.00 97.88 93 SER A CA 1
ATOM 674 C C . SER A 1 93 ? 11.660 4.865 2.976 1.00 97.88 93 SER A C 1
ATOM 676 O O . SER A 1 93 ? 11.351 3.684 2.900 1.00 97.88 93 SER A O 1
ATOM 678 N N . ILE A 1 94 ? 11.834 5.608 1.892 1.00 98.31 94 ILE A N 1
ATOM 679 C CA . ILE A 1 94 ? 11.718 5.111 0.522 1.00 98.31 94 ILE A CA 1
ATOM 680 C C . ILE A 1 94 ? 13.057 5.357 -0.170 1.00 98.31 94 ILE A C 1
ATOM 682 O O . ILE A 1 94 ? 13.470 6.501 -0.341 1.00 98.31 94 ILE A O 1
ATOM 686 N N . VAL A 1 95 ? 13.750 4.290 -0.552 1.00 97.44 95 VAL A N 1
ATOM 687 C CA . VAL A 1 95 ? 15.072 4.372 -1.180 1.00 97.44 95 VAL A CA 1
ATOM 688 C C . VAL A 1 95 ? 14.952 3.983 -2.645 1.00 97.44 95 VAL A C 1
ATOM 690 O O . VAL A 1 95 ? 14.499 2.885 -2.970 1.00 97.44 95 VAL A O 1
ATOM 693 N N . LEU A 1 96 ? 15.336 4.908 -3.520 1.00 96.75 96 LEU A N 1
ATOM 694 C CA . LEU A 1 96 ? 15.340 4.720 -4.963 1.00 96.75 96 LEU A CA 1
ATOM 695 C C . LEU A 1 96 ? 16.695 4.176 -5.420 1.00 96.75 96 LEU A C 1
ATOM 697 O O . LEU A 1 96 ? 17.738 4.762 -5.125 1.00 96.75 96 LEU A O 1
ATOM 701 N N . HIS A 1 97 ? 16.656 3.087 -6.180 1.00 94.31 97 HIS A N 1
ATOM 702 C CA . HIS A 1 97 ? 17.818 2.366 -6.693 1.00 94.31 97 HIS A CA 1
ATOM 703 C C . HIS A 1 97 ? 17.803 2.297 -8.215 1.00 94.31 97 HIS A C 1
ATOM 705 O O . HIS A 1 97 ? 16.737 2.262 -8.836 1.00 94.31 97 HIS A O 1
ATOM 711 N N . GLY A 1 98 ? 18.998 2.199 -8.792 1.00 91.94 98 GLY A N 1
ATOM 712 C CA . GLY A 1 98 ? 19.198 1.998 -10.222 1.00 91.94 98 GLY A CA 1
ATOM 713 C C . GLY A 1 98 ? 18.658 3.125 -11.104 1.00 91.94 98 GLY A C 1
ATOM 714 O O . GLY A 1 98 ? 18.226 4.183 -10.637 1.00 91.94 98 GLY A O 1
ATOM 715 N N . GLN A 1 99 ? 18.698 2.882 -12.407 1.00 89.06 99 GLN A N 1
ATOM 716 C CA . GLN A 1 99 ? 18.253 3.778 -13.465 1.00 89.06 99 GLN A CA 1
ATOM 717 C C . GLN A 1 99 ? 17.428 3.018 -14.515 1.00 89.06 99 GLN A C 1
ATOM 719 O O . GLN A 1 99 ? 17.508 1.788 -14.599 1.00 89.06 99 GLN A O 1
ATOM 724 N N . PRO A 1 100 ? 16.608 3.720 -15.320 1.00 87.06 100 PRO A N 1
ATOM 725 C CA . PRO A 1 100 ? 15.887 3.098 -16.424 1.00 87.06 100 PRO A CA 1
ATOM 726 C C . PRO A 1 100 ? 16.834 2.340 -17.363 1.00 87.06 100 PRO A C 1
ATOM 728 O O . PRO A 1 100 ? 17.813 2.904 -17.842 1.00 87.06 100 PRO A O 1
ATOM 731 N N . GLY A 1 101 ? 16.520 1.074 -17.645 1.00 84.25 101 GLY A N 1
ATOM 732 C CA . GLY A 1 101 ? 17.344 0.206 -18.495 1.00 84.25 101 GLY A CA 1
ATOM 733 C C . GLY A 1 101 ? 18.343 -0.687 -17.753 1.00 84.25 101 GLY A C 1
ATOM 734 O O . GLY A 1 101 ? 18.909 -1.583 -18.378 1.00 84.25 101 GLY A O 1
ATOM 735 N N . ASP A 1 102 ? 18.517 -0.511 -16.441 1.00 89.94 102 ASP A N 1
ATOM 736 C CA . ASP A 1 102 ? 19.302 -1.437 -15.618 1.00 89.94 102 ASP A CA 1
ATOM 737 C C . ASP A 1 102 ? 18.723 -2.869 -15.642 1.00 89.94 102 ASP A C 1
ATOM 739 O O . ASP A 1 102 ? 17.518 -3.054 -15.869 1.00 89.94 102 ASP A O 1
ATOM 743 N N . PRO A 1 103 ? 19.542 -3.902 -15.351 1.00 89.81 103 PRO A N 1
ATOM 744 C CA . PRO A 1 103 ? 19.054 -5.265 -15.174 1.00 89.81 103 PRO A CA 1
ATOM 745 C C . PRO A 1 103 ? 17.905 -5.326 -14.163 1.00 89.81 103 PRO A C 1
ATOM 747 O O . PRO A 1 103 ? 17.979 -4.757 -13.073 1.00 89.81 103 PRO A O 1
ATOM 750 N N . LEU A 1 104 ? 16.834 -6.036 -14.521 1.00 85.62 104 LEU A N 1
ATOM 751 C CA . LEU A 1 104 ? 15.662 -6.147 -13.660 1.00 85.62 104 LEU A CA 1
ATOM 752 C C . LEU A 1 104 ? 16.001 -6.952 -12.399 1.00 85.62 104 LEU A C 1
ATOM 754 O O . LEU A 1 104 ? 16.400 -8.115 -12.520 1.00 85.62 104 LEU A O 1
ATOM 758 N N . PRO A 1 105 ? 15.805 -6.393 -11.191 1.00 85.56 105 PRO A N 1
ATOM 759 C CA . PRO A 1 105 ? 15.915 -7.185 -9.979 1.00 85.56 105 PRO A CA 1
ATOM 760 C C . PRO A 1 105 ? 14.740 -8.173 -9.880 1.00 85.56 105 PRO A C 1
ATOM 762 O O . PRO A 1 105 ? 13.674 -7.927 -10.454 1.00 85.56 105 PRO A O 1
ATOM 765 N N . PRO A 1 106 ? 14.867 -9.241 -9.070 1.00 81.50 106 PRO A N 1
ATOM 766 C CA . PRO A 1 106 ? 13.764 -10.169 -8.807 1.00 81.50 106 PRO A CA 1
ATOM 767 C C . PRO A 1 106 ? 12.503 -9.482 -8.261 1.00 81.50 106 PRO A C 1
ATOM 769 O O . PRO A 1 106 ? 11.388 -9.922 -8.528 1.00 81.50 106 PRO A O 1
ATOM 772 N N . ARG A 1 107 ? 12.673 -8.391 -7.499 1.00 81.81 107 ARG A N 1
ATOM 773 C CA . ARG A 1 107 ? 11.587 -7.516 -7.042 1.00 81.81 107 ARG A CA 1
ATOM 774 C C . ARG A 1 107 ? 11.985 -6.061 -7.232 1.00 81.81 107 ARG A C 1
ATOM 776 O O . ARG A 1 107 ? 12.981 -5.613 -6.671 1.00 81.81 107 ARG A O 1
ATOM 783 N N . SER A 1 108 ? 11.186 -5.325 -7.992 1.00 88.94 108 SER A N 1
ATOM 784 C CA . SER A 1 108 ? 11.368 -3.891 -8.231 1.00 88.94 108 SER A CA 1
ATOM 785 C C . SER A 1 108 ? 10.828 -3.011 -7.108 1.00 88.94 108 SER A C 1
ATOM 787 O O . SER A 1 108 ? 11.219 -1.856 -7.004 1.00 88.94 108 SER A O 1
ATOM 789 N N . VAL A 1 109 ? 9.948 -3.544 -6.259 1.00 93.56 109 VAL A N 1
ATOM 790 C CA . VAL A 1 109 ? 9.459 -2.882 -5.049 1.00 93.56 109 VAL A CA 1
ATOM 791 C C . VAL A 1 109 ? 9.522 -3.887 -3.907 1.00 93.56 109 VAL A C 1
ATOM 793 O O . VAL A 1 109 ? 8.900 -4.947 -3.981 1.00 93.56 109 VAL A O 1
ATOM 796 N N . ALA A 1 110 ? 10.268 -3.569 -2.853 1.00 92.00 110 ALA A N 1
ATOM 797 C CA . ALA 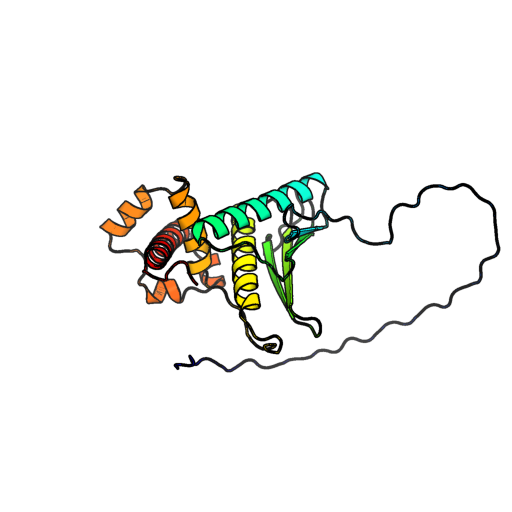A 1 110 ? 10.388 -4.406 -1.666 1.00 92.00 110 ALA A CA 1
ATOM 798 C C . ALA A 1 110 ? 10.060 -3.602 -0.408 1.00 92.00 110 ALA A C 1
ATOM 800 O O . ALA A 1 110 ? 10.573 -2.506 -0.220 1.00 92.00 110 ALA A O 1
ATOM 801 N N . PHE A 1 111 ? 9.212 -4.157 0.455 1.00 94.06 111 PHE A N 1
ATOM 802 C CA . PHE A 1 111 ? 8.968 -3.627 1.792 1.00 94.06 111 PHE A CA 1
ATOM 803 C C . PHE A 1 111 ? 9.829 -4.384 2.805 1.00 94.06 111 PHE A C 1
ATOM 805 O O . PHE A 1 111 ? 9.843 -5.615 2.799 1.00 94.06 111 PHE A O 1
ATOM 812 N N . ASN A 1 112 ? 10.473 -3.644 3.701 1.00 92.00 112 ASN A N 1
ATOM 813 C CA . ASN A 1 112 ? 11.330 -4.150 4.759 1.00 92.00 112 ASN A CA 1
ATOM 814 C C . ASN A 1 112 ? 10.926 -3.520 6.102 1.00 92.00 112 ASN A C 1
ATOM 816 O O . ASN A 1 112 ? 10.815 -2.298 6.224 1.00 92.00 112 ASN A O 1
ATOM 820 N N . LEU A 1 113 ? 10.728 -4.367 7.113 1.00 91.00 113 LEU A N 1
ATOM 821 C CA . LEU A 1 113 ? 10.538 -3.976 8.509 1.00 91.00 113 LEU A CA 1
ATOM 822 C C . LEU A 1 113 ? 11.815 -4.327 9.267 1.00 91.00 113 LEU A C 1
ATOM 824 O O . LEU A 1 113 ? 12.166 -5.502 9.357 1.00 91.00 113 LEU A O 1
ATOM 828 N N . PHE A 1 114 ? 12.489 -3.329 9.827 1.00 86.81 114 PHE A N 1
ATOM 829 C CA . PHE A 1 114 ? 13.624 -3.556 10.717 1.00 86.81 114 PHE A CA 1
ATOM 830 C C . PHE A 1 114 ? 13.219 -3.250 12.156 1.00 86.81 114 PHE A C 1
ATOM 832 O O . PHE A 1 114 ? 12.474 -2.303 12.406 1.00 86.81 114 PHE A O 1
ATOM 839 N N . SER A 1 115 ? 13.743 -4.035 13.092 1.00 83.06 115 SER A N 1
ATOM 840 C CA . SER A 1 115 ? 13.619 -3.815 14.532 1.00 83.06 115 SER A CA 1
ATOM 841 C C . SER A 1 115 ? 15.021 -3.698 15.122 1.00 83.06 115 SER A C 1
ATOM 843 O O . SER A 1 115 ? 15.898 -4.500 14.797 1.00 83.06 115 SER A O 1
ATOM 845 N N . ASN A 1 116 ? 15.251 -2.679 15.944 1.00 77.56 116 ASN A N 1
ATOM 846 C CA . ASN A 1 116 ? 16.481 -2.505 16.710 1.00 77.56 116 ASN A CA 1
ATOM 847 C C . ASN A 1 116 ? 16.159 -1.983 18.121 1.00 77.56 116 ASN A C 1
ATOM 849 O O . ASN A 1 116 ? 14.998 -1.849 18.507 1.00 77.56 116 ASN A O 1
ATOM 853 N N . GLU A 1 117 ? 17.188 -1.688 18.916 1.00 75.38 117 GLU A N 1
ATOM 854 C CA . GLU A 1 117 ? 17.002 -1.169 20.278 1.00 75.38 117 GLU A CA 1
ATOM 855 C C . GLU A 1 117 ? 16.271 0.182 20.330 1.00 75.38 117 GLU A C 1
ATOM 857 O O . GLU A 1 117 ? 15.594 0.459 21.316 1.00 75.38 117 GLU A O 1
ATOM 862 N N . ALA A 1 118 ? 16.355 0.986 19.264 1.00 74.50 118 ALA A N 1
ATOM 863 C CA . ALA A 1 118 ? 15.672 2.271 19.130 1.00 74.50 118 ALA A CA 1
ATOM 864 C C . ALA A 1 118 ? 14.218 2.146 18.626 1.00 74.50 118 ALA A C 1
ATOM 866 O O . ALA A 1 118 ? 13.506 3.149 18.563 1.00 74.50 118 ALA A O 1
ATOM 867 N N . GLY A 1 119 ? 13.768 0.935 18.282 1.00 78.56 119 GLY A N 1
ATOM 868 C CA . GLY A 1 119 ? 12.409 0.638 17.839 1.00 78.56 119 GLY A CA 1
ATOM 869 C C . GLY A 1 119 ? 12.337 0.111 16.406 1.00 78.56 119 GLY A C 1
ATOM 870 O O . GLY A 1 119 ? 13.256 -0.532 15.898 1.00 78.56 119 GLY A O 1
ATOM 871 N N . TYR A 1 120 ? 11.202 0.359 15.755 1.00 84.88 120 TYR A N 1
ATOM 872 C CA . TYR A 1 120 ? 10.922 -0.120 14.404 1.00 84.88 120 TYR A CA 1
ATOM 873 C C . TYR A 1 120 ? 11.264 0.922 13.343 1.00 84.88 120 TYR A C 1
ATOM 875 O O . TYR A 1 120 ? 11.004 2.112 13.521 1.00 84.88 120 TYR A O 1
ATOM 883 N N . SER A 1 121 ? 11.767 0.465 12.198 1.00 88.25 121 SER A N 1
ATOM 884 C CA . SER A 1 121 ? 11.884 1.288 10.994 1.00 88.25 121 SER A CA 1
ATOM 885 C C . SER A 1 121 ? 11.260 0.594 9.788 1.00 88.25 121 SER A C 1
ATOM 887 O O . SER A 1 121 ? 11.412 -0.613 9.583 1.00 88.25 121 SER A O 1
ATOM 889 N N . LEU A 1 122 ? 10.526 1.381 9.003 1.00 94.62 122 LEU A N 1
ATOM 890 C CA . LEU A 1 122 ? 9.817 0.942 7.809 1.00 94.62 122 LEU A CA 1
ATOM 891 C C . LEU A 1 122 ? 10.581 1.441 6.590 1.00 94.62 122 LEU A C 1
ATOM 893 O O . LEU A 1 122 ? 10.845 2.642 6.476 1.00 94.62 122 LEU A O 1
ATOM 897 N N . ARG A 1 123 ? 10.932 0.536 5.676 1.00 96.50 123 ARG A N 1
ATOM 898 C CA . ARG A 1 123 ? 11.657 0.877 4.452 1.00 96.50 123 ARG A CA 1
ATOM 899 C C . ARG A 1 123 ? 11.001 0.262 3.227 1.00 96.50 123 ARG A C 1
ATOM 901 O O . ARG A 1 123 ? 10.670 -0.919 3.225 1.00 96.50 123 ARG A O 1
ATOM 908 N N . LEU A 1 124 ? 10.855 1.058 2.178 1.00 97.62 124 LEU A N 1
ATOM 909 C CA . LEU A 1 124 ? 10.555 0.595 0.833 1.00 97.62 124 LEU A CA 1
ATOM 910 C C . LEU A 1 124 ? 11.796 0.791 -0.033 1.00 97.62 124 LEU A C 1
ATOM 912 O O . LEU A 1 124 ? 12.375 1.874 -0.060 1.00 97.62 124 LEU A O 1
ATOM 916 N N . ASP A 1 125 ? 12.175 -0.242 -0.764 1.00 96.31 125 ASP A N 1
ATOM 917 C CA . ASP A 1 125 ? 13.226 -0.195 -1.771 1.00 96.31 125 ASP A CA 1
ATOM 918 C C . ASP A 1 125 ? 12.575 -0.276 -3.151 1.00 96.31 125 ASP A C 1
ATOM 920 O O . ASP A 1 125 ? 11.863 -1.237 -3.449 1.00 96.31 125 ASP A O 1
ATOM 924 N N . LEU A 1 126 ? 12.782 0.756 -3.969 1.00 96.12 126 LEU A N 1
ATOM 925 C CA . LEU A 1 126 ? 12.220 0.883 -5.312 1.00 96.12 126 LEU A CA 1
ATOM 926 C C . LEU A 1 126 ? 13.347 0.886 -6.335 1.00 96.12 126 LEU A C 1
ATOM 928 O O . LEU A 1 126 ? 14.188 1.779 -6.321 1.00 96.12 126 LEU A O 1
ATOM 932 N N . HIS A 1 127 ? 13.333 -0.062 -7.260 1.00 96.00 127 HIS A N 1
ATOM 933 C CA . HIS A 1 127 ? 14.271 -0.102 -8.370 1.00 96.00 127 HIS A CA 1
ATOM 934 C C . HIS A 1 127 ? 13.659 0.527 -9.621 1.00 96.00 127 HIS A C 1
ATOM 936 O O . HIS A 1 127 ? 12.624 0.084 -10.114 1.00 96.00 127 HIS A O 1
ATOM 942 N N . LEU A 1 128 ? 14.338 1.521 -10.190 1.00 94.88 128 LEU A N 1
ATOM 943 C CA . LEU A 1 128 ? 13.829 2.351 -11.285 1.00 94.88 128 LEU A CA 1
ATOM 944 C C . LEU A 1 128 ? 14.083 1.770 -12.684 1.00 94.88 128 LEU A C 1
ATOM 946 O O . LEU A 1 128 ? 13.940 2.482 -13.676 1.00 94.88 128 LEU A O 1
ATOM 950 N N . ALA A 1 129 ? 14.402 0.476 -12.791 1.00 92.50 129 ALA A N 1
ATOM 951 C CA . ALA A 1 129 ? 14.757 -0.160 -14.067 1.00 92.50 129 ALA A CA 1
ATOM 952 C C . ALA A 1 129 ? 13.624 -0.065 -15.107 1.00 92.50 129 ALA A C 1
ATOM 954 O O . ALA A 1 129 ? 13.882 0.039 -16.305 1.00 92.50 129 ALA A O 1
ATOM 955 N N . ARG A 1 130 ? 12.365 -0.032 -14.641 1.00 90.00 130 ARG A N 1
ATOM 956 C CA . ARG A 1 130 ? 11.147 0.155 -15.452 1.00 90.00 130 ARG A CA 1
ATOM 957 C C . ARG A 1 130 ? 10.440 1.487 -15.175 1.00 90.00 130 ARG A C 1
ATOM 959 O O . ARG A 1 130 ? 9.267 1.637 -15.508 1.00 90.00 130 ARG A O 1
ATOM 966 N N . GLY A 1 131 ? 11.121 2.434 -14.533 1.00 91.81 131 GLY A N 1
ATOM 967 C CA . GLY A 1 131 ? 10.481 3.595 -13.920 1.00 91.81 131 GLY A CA 1
ATOM 968 C C . GLY A 1 131 ? 9.661 3.219 -12.679 1.00 91.81 131 GLY A C 1
ATOM 969 O O . GLY A 1 131 ? 9.919 2.206 -12.031 1.00 91.81 131 GLY A O 1
ATOM 970 N N . ILE A 1 132 ? 8.678 4.052 -12.329 1.00 92.56 132 ILE A N 1
ATOM 971 C CA . ILE A 1 132 ? 7.816 3.833 -11.160 1.00 92.56 132 ILE A CA 1
ATOM 972 C C . ILE A 1 132 ? 6.697 2.848 -11.527 1.00 92.56 132 ILE A C 1
ATOM 974 O O . ILE A 1 132 ? 5.760 3.181 -12.256 1.00 92.56 132 ILE A O 1
ATOM 978 N N . GLU A 1 133 ? 6.755 1.635 -10.981 1.00 92.56 133 GLU A N 1
ATOM 979 C CA . GLU A 1 133 ? 5.666 0.657 -11.077 1.00 92.56 133 GLU A CA 1
ATOM 980 C C . GLU A 1 133 ? 4.539 1.014 -10.097 1.00 92.56 133 GLU A C 1
ATOM 982 O O . GLU A 1 133 ? 4.475 0.496 -8.984 1.00 92.56 133 GLU A O 1
ATOM 987 N N . HIS A 1 134 ? 3.654 1.922 -10.521 1.00 93.44 134 HIS A N 1
ATOM 988 C CA . HIS A 1 134 ? 2.623 2.555 -9.690 1.00 93.44 134 HIS A CA 1
ATOM 989 C C . HIS A 1 134 ? 1.802 1.554 -8.864 1.00 93.44 134 HIS A C 1
ATOM 991 O O . HIS A 1 134 ? 1.710 1.709 -7.650 1.00 93.44 134 HIS A O 1
ATOM 997 N N . GLU A 1 135 ? 1.275 0.494 -9.485 1.00 91.56 135 GLU A N 1
ATOM 998 C CA . GLU A 1 135 ? 0.475 -0.530 -8.794 1.00 91.56 135 GLU A CA 1
ATOM 999 C C . GLU A 1 135 ? 1.258 -1.235 -7.675 1.00 91.56 135 GLU A C 1
ATOM 1001 O O . GLU A 1 135 ? 0.779 -1.346 -6.545 1.00 91.56 135 GLU A O 1
ATOM 1006 N N . ARG A 1 136 ? 2.494 -1.674 -7.960 1.00 93.00 136 ARG A N 1
ATOM 1007 C CA . ARG A 1 136 ? 3.353 -2.343 -6.966 1.00 93.00 136 ARG A CA 1
ATOM 1008 C C . ARG A 1 136 ? 3.771 -1.387 -5.857 1.00 93.00 136 ARG A C 1
ATOM 1010 O O . ARG A 1 136 ? 3.818 -1.782 -4.694 1.00 93.00 136 ARG A O 1
ATOM 1017 N N . PHE A 1 137 ? 4.064 -0.140 -6.212 1.00 96.62 137 PHE A N 1
ATOM 1018 C CA . PHE A 1 137 ? 4.435 0.883 -5.249 1.00 96.62 137 PHE A CA 1
ATOM 1019 C C . PHE A 1 137 ? 3.285 1.211 -4.300 1.00 96.62 137 PHE A C 1
ATOM 1021 O O . PHE A 1 137 ? 3.473 1.143 -3.089 1.00 96.62 137 PHE A O 1
ATOM 1028 N N . GLN A 1 138 ? 2.089 1.486 -4.824 1.00 96.25 138 GLN A N 1
ATOM 1029 C CA . GLN A 1 138 ? 0.903 1.736 -4.005 1.00 96.25 138 GLN A CA 1
ATOM 1030 C C . GLN A 1 138 ? 0.616 0.558 -3.074 1.00 96.25 138 GLN A C 1
ATOM 1032 O O . GLN A 1 138 ? 0.411 0.764 -1.884 1.00 96.25 138 GLN A O 1
ATOM 1037 N N . ARG A 1 139 ? 0.696 -0.682 -3.579 1.00 95.88 139 ARG A N 1
ATOM 1038 C CA . ARG A 1 139 ? 0.565 -1.897 -2.762 1.00 95.88 139 ARG A CA 1
ATOM 1039 C C . ARG A 1 139 ? 1.559 -1.924 -1.594 1.00 95.88 139 ARG A C 1
ATOM 1041 O O . ARG A 1 139 ? 1.171 -2.202 -0.459 1.00 95.88 139 ARG A O 1
ATOM 1048 N N . ALA A 1 140 ? 2.828 -1.604 -1.850 1.00 96.75 140 ALA A N 1
ATOM 1049 C CA . ALA A 1 140 ? 3.860 -1.550 -0.817 1.00 96.75 140 ALA A CA 1
ATOM 1050 C C . ALA A 1 140 ? 3.643 -0.402 0.184 1.00 96.75 140 ALA A C 1
ATOM 1052 O O . ALA A 1 140 ? 3.859 -0.595 1.380 1.00 96.75 140 ALA A O 1
ATOM 1053 N N . VAL A 1 141 ? 3.177 0.765 -0.274 1.00 98.06 141 VAL A N 1
ATOM 1054 C CA . VAL A 1 141 ? 2.822 1.896 0.598 1.00 98.06 141 VAL A CA 1
ATOM 1055 C C . VAL A 1 141 ? 1.634 1.534 1.489 1.00 98.06 141 VAL A C 1
ATOM 1057 O O . VAL A 1 141 ? 1.719 1.716 2.700 1.00 98.06 141 VAL A O 1
ATOM 1060 N N . THR A 1 142 ? 0.569 0.938 0.942 1.00 97.69 142 THR A N 1
ATOM 1061 C CA . THR A 1 142 ? -0.572 0.439 1.727 1.00 97.69 142 THR A CA 1
ATOM 1062 C C . THR A 1 142 ? -0.113 -0.559 2.790 1.00 97.69 142 THR A C 1
ATOM 1064 O O . THR A 1 142 ? -0.479 -0.423 3.955 1.00 97.69 142 THR A O 1
ATOM 1067 N N . LYS A 1 143 ? 0.748 -1.520 2.430 1.00 96.62 143 LYS A N 1
ATOM 1068 C CA . LYS A 1 143 ? 1.330 -2.470 3.390 1.00 96.62 143 LYS A CA 1
ATOM 1069 C C . LYS A 1 143 ? 2.102 -1.766 4.507 1.00 96.62 143 LYS A C 1
ATOM 1071 O O . LYS A 1 143 ? 1.912 -2.097 5.675 1.00 96.62 143 LYS A O 1
ATOM 1076 N N . ALA A 1 144 ? 2.947 -0.795 4.163 1.00 96.81 144 ALA A N 1
ATOM 1077 C CA . ALA A 1 144 ? 3.724 -0.040 5.141 1.00 96.81 144 ALA A CA 1
ATOM 1078 C C . ALA A 1 144 ? 2.830 0.753 6.103 1.00 96.81 144 ALA A C 1
ATOM 1080 O O . ALA A 1 144 ? 3.091 0.748 7.301 1.00 96.81 144 ALA A O 1
ATOM 1081 N N . LEU A 1 145 ? 1.757 1.371 5.601 1.00 96.25 145 LEU A N 1
ATOM 1082 C CA . LEU A 1 145 ? 0.787 2.106 6.416 1.00 96.25 145 LEU A CA 1
ATOM 1083 C C . LEU A 1 145 ? 0.022 1.192 7.381 1.00 96.25 145 LEU A C 1
ATOM 1085 O O . LEU A 1 145 ? -0.149 1.545 8.543 1.00 96.25 145 LEU A O 1
ATOM 1089 N N . LEU A 1 146 ? -0.384 -0.000 6.935 1.00 94.81 146 LEU A N 1
ATOM 1090 C CA . LEU A 1 146 ? -1.058 -0.981 7.795 1.00 94.81 146 LEU A CA 1
ATOM 1091 C C . LEU A 1 146 ? -0.141 -1.488 8.912 1.00 94.81 146 LEU A C 1
ATOM 1093 O O . LEU A 1 146 ? -0.562 -1.608 10.062 1.00 94.81 146 LEU A O 1
ATOM 1097 N N . ILE A 1 147 ? 1.128 -1.750 8.589 1.00 94.06 147 ILE A N 1
ATOM 1098 C CA . ILE A 1 147 ? 2.132 -2.134 9.587 1.00 94.06 147 ILE A CA 1
ATOM 1099 C C . ILE A 1 147 ? 2.381 -0.980 10.552 1.00 94.06 147 ILE A C 1
ATOM 1101 O O . ILE A 1 147 ? 2.418 -1.200 11.757 1.00 94.06 147 ILE A O 1
ATOM 1105 N N . GLU A 1 148 ? 2.507 0.248 10.054 1.00 93.56 148 GLU A N 1
ATOM 1106 C CA . GLU A 1 148 ? 2.686 1.427 10.897 1.00 93.56 148 GLU A CA 1
ATOM 1107 C C . GLU A 1 148 ? 1.514 1.602 11.869 1.00 93.56 148 GLU A C 1
ATOM 1109 O O . GLU A 1 148 ? 1.731 1.751 13.070 1.00 93.56 148 GLU A O 1
ATOM 1114 N N . GLN A 1 149 ? 0.274 1.472 11.397 1.00 91.06 149 GLN A N 1
ATOM 1115 C CA . GLN A 1 149 ? -0.912 1.533 12.246 1.00 91.06 149 GLN A CA 1
ATOM 1116 C C . GLN A 1 149 ? -0.931 0.419 13.301 1.00 91.06 149 GLN A C 1
ATOM 1118 O O . GLN A 1 149 ? -1.269 0.681 14.458 1.00 91.06 149 GLN A O 1
ATOM 1123 N N . ALA A 1 150 ? -0.545 -0.807 12.937 1.00 89.69 150 ALA A N 1
ATOM 1124 C CA . ALA A 1 150 ? -0.413 -1.907 13.890 1.00 89.69 150 ALA A CA 1
ATOM 1125 C C . ALA A 1 150 ? 0.657 -1.600 14.952 1.00 89.69 150 ALA A C 1
ATOM 1127 O O . ALA A 1 150 ? 0.411 -1.777 16.146 1.00 89.69 150 ALA A O 1
ATOM 1128 N N . LEU A 1 151 ? 1.805 -1.053 14.538 1.00 89.19 151 LEU A N 1
ATOM 1129 C CA . LEU A 1 151 ? 2.886 -0.629 15.429 1.00 89.19 151 LEU A CA 1
ATOM 1130 C C . LEU A 1 151 ? 2.434 0.445 16.426 1.00 89.19 151 LEU A C 1
ATOM 1132 O O . LEU A 1 151 ? 2.833 0.388 17.586 1.00 89.19 151 LEU A O 1
ATOM 1136 N N . ARG A 1 152 ? 1.548 1.378 16.037 1.00 88.12 152 ARG A N 1
ATOM 1137 C CA . ARG A 1 152 ? 0.997 2.390 16.967 1.00 88.12 152 ARG A CA 1
ATOM 1138 C C . ARG A 1 152 ? 0.238 1.774 18.147 1.00 88.12 152 ARG A C 1
ATOM 1140 O O . ARG A 1 152 ? 0.121 2.430 19.184 1.00 88.12 152 ARG A O 1
ATOM 1147 N N . LYS A 1 153 ? -0.323 0.572 17.969 1.00 84.62 153 LYS A N 1
ATOM 1148 C CA . LYS A 1 153 ? -1.142 -0.140 18.966 1.00 84.62 153 LYS A CA 1
ATOM 1149 C C . LYS A 1 153 ? -0.334 -1.153 19.784 1.00 84.62 153 LYS A C 1
ATOM 1151 O O . LYS A 1 153 ? -0.833 -1.632 20.802 1.00 84.62 153 LYS A O 1
ATOM 1156 N N . LEU A 1 154 ? 0.887 -1.485 19.364 1.00 81.50 154 LEU A N 1
ATOM 1157 C CA . LEU A 1 154 ? 1.744 -2.420 20.086 1.00 81.50 154 LEU A CA 1
ATOM 1158 C C . LEU A 1 154 ? 2.442 -1.739 21.278 1.00 81.50 154 LEU A C 1
ATOM 1160 O O . LEU A 1 154 ? 2.902 -0.602 21.158 1.00 81.50 154 LEU A O 1
ATOM 1164 N N . PRO A 1 155 ? 2.564 -2.424 22.431 1.00 74.06 155 PRO A N 1
ATOM 1165 C CA . PRO A 1 155 ? 3.436 -1.981 23.515 1.00 74.06 155 PRO A CA 1
ATOM 1166 C C . PRO A 1 155 ? 4.886 -1.824 23.040 1.00 74.06 155 PRO A C 1
ATOM 1168 O O . PRO A 1 155 ? 5.359 -2.637 22.245 1.00 74.06 155 PRO A O 1
ATOM 1171 N N . ALA A 1 156 ? 5.609 -0.836 23.575 1.00 66.25 156 ALA A N 1
ATOM 1172 C CA . ALA A 1 156 ? 6.995 -0.534 23.190 1.00 66.25 156 ALA A CA 1
ATOM 1173 C C . ALA A 1 156 ? 7.964 -1.728 23.343 1.00 66.25 156 ALA A C 1
ATOM 1175 O O . ALA A 1 156 ? 8.946 -1.823 22.611 1.00 66.25 156 ALA A O 1
ATOM 1176 N N . ASP A 1 157 ? 7.650 -2.671 24.233 1.00 66.50 157 ASP A N 1
ATOM 1177 C CA . ASP A 1 157 ? 8.484 -3.842 24.525 1.00 66.50 157 ASP A CA 1
ATOM 1178 C C . ASP A 1 157 ? 8.213 -5.044 23.598 1.00 66.50 157 ASP A C 1
ATOM 1180 O O . ASP A 1 157 ? 8.815 -6.105 23.757 1.00 66.50 157 ASP A O 1
ATOM 1184 N N . SER A 1 158 ? 7.312 -4.910 22.619 1.00 66.00 158 SER A N 1
ATOM 1185 C CA . SER A 1 158 ? 6.807 -6.024 21.795 1.00 66.00 158 SER A CA 1
ATOM 1186 C C . SER A 1 158 ? 7.763 -6.443 20.673 1.00 66.00 158 SER A C 1
ATOM 1188 O O . SER A 1 158 ? 7.347 -6.543 19.526 1.00 66.00 158 SER A O 1
ATOM 1190 N N . LYS A 1 159 ? 9.038 -6.706 20.971 1.00 62.53 159 LYS A N 1
ATOM 1191 C CA . LYS A 1 159 ? 10.104 -6.882 19.963 1.00 62.53 159 LYS A CA 1
ATOM 1192 C C . LYS A 1 159 ? 9.959 -8.112 19.046 1.00 62.53 159 LYS A C 1
ATOM 1194 O O . LYS A 1 159 ? 10.512 -8.091 17.950 1.00 62.53 159 LYS A O 1
ATOM 1199 N N . ASP A 1 160 ? 9.155 -9.107 19.431 1.00 58.22 160 ASP A N 1
ATOM 1200 C CA . ASP A 1 160 ? 9.076 -10.419 18.757 1.00 58.22 160 ASP A CA 1
ATOM 1201 C C . ASP A 1 160 ? 7.827 -10.634 17.879 1.00 58.22 160 ASP A C 1
ATOM 1203 O O . ASP A 1 160 ? 7.571 -11.741 17.401 1.00 58.22 160 ASP A O 1
ATOM 1207 N N . SER A 1 161 ? 7.008 -9.603 17.651 1.00 60.53 161 SER A N 1
ATOM 1208 C CA . SER A 1 161 ? 5.798 -9.762 16.831 1.00 60.53 161 SER A CA 1
ATOM 1209 C C . SER A 1 161 ? 6.116 -9.684 15.336 1.00 60.53 161 SER A C 1
ATOM 1211 O O . SER A 1 161 ? 6.411 -8.611 14.808 1.00 60.53 161 SER A O 1
ATOM 1213 N N . ALA A 1 162 ? 6.004 -10.814 14.632 1.00 67.75 162 ALA A N 1
ATOM 1214 C CA . ALA A 1 162 ? 6.008 -10.832 13.173 1.00 67.75 162 ALA A CA 1
ATOM 1215 C C . ALA A 1 162 ? 4.747 -10.123 12.651 1.00 67.75 162 ALA A C 1
ATOM 1217 O O . ALA A 1 162 ? 3.646 -10.672 12.682 1.00 67.75 162 ALA A O 1
ATOM 1218 N N . LEU A 1 163 ? 4.902 -8.885 12.179 1.00 82.75 163 LEU A N 1
ATOM 1219 C CA . LEU A 1 163 ? 3.815 -8.132 11.560 1.00 82.75 163 LEU A CA 1
ATOM 1220 C C . LEU A 1 163 ? 3.665 -8.548 10.100 1.00 82.75 163 LEU A C 1
ATOM 1222 O O . LEU A 1 163 ? 4.400 -8.103 9.218 1.00 82.75 163 LEU A O 1
ATOM 1226 N N . LEU A 1 164 ? 2.693 -9.422 9.861 1.00 86.38 164 LEU A N 1
ATOM 1227 C CA . LEU A 1 164 ? 2.295 -9.847 8.529 1.00 86.38 164 LEU A CA 1
ATOM 1228 C C . LEU A 1 164 ? 0.983 -9.168 8.153 1.00 86.38 164 LEU A C 1
ATOM 1230 O O . LEU A 1 164 ? 0.024 -9.165 8.921 1.00 86.38 164 LEU A O 1
ATOM 1234 N N . VAL A 1 165 ? 0.947 -8.616 6.945 1.00 92.88 165 VAL A N 1
ATOM 1235 C CA . VAL A 1 165 ? -0.278 -8.092 6.343 1.00 92.88 165 VAL A CA 1
ATOM 1236 C C . VAL A 1 165 ? -0.688 -9.068 5.248 1.00 92.88 165 VAL A C 1
ATOM 1238 O O . VAL A 1 165 ? 0.113 -9.283 4.335 1.00 92.88 165 VAL A O 1
ATOM 1241 N N . PRO A 1 166 ? -1.879 -9.682 5.332 1.00 95.19 166 PRO A N 1
ATOM 1242 C CA . PRO A 1 166 ? -2.310 -10.640 4.330 1.00 95.19 166 PRO A CA 1
ATOM 1243 C C . PRO A 1 166 ? -2.658 -9.931 3.005 1.00 95.19 166 PRO A C 1
ATOM 1245 O O . PRO A 1 166 ? -3.193 -8.816 3.037 1.00 95.19 166 PRO A O 1
ATOM 1248 N N . PRO A 1 167 ? -2.423 -10.569 1.841 1.00 96.44 167 PRO A N 1
ATOM 1249 C CA . PRO A 1 167 ? -2.701 -9.981 0.532 1.00 96.44 167 PRO A CA 1
ATOM 1250 C C . PRO A 1 167 ? -4.141 -9.493 0.369 1.00 96.44 167 PRO A C 1
ATOM 1252 O O . PRO A 1 167 ? -4.351 -8.418 -0.188 1.00 96.44 167 PRO A O 1
ATOM 1255 N N . TRP A 1 168 ? -5.127 -10.239 0.888 1.00 96.94 168 TRP A N 1
ATOM 1256 C CA . TRP A 1 168 ? -6.543 -9.877 0.757 1.00 96.94 168 TRP A CA 1
ATOM 1257 C C . TRP A 1 168 ? -6.841 -8.516 1.393 1.00 96.94 168 TRP A C 1
ATOM 1259 O O . TRP A 1 168 ? -7.648 -7.752 0.877 1.00 96.94 168 TRP A O 1
ATOM 1269 N N . LEU A 1 169 ? -6.165 -8.168 2.491 1.00 97.00 169 LEU A N 1
ATOM 1270 C CA . LEU A 1 169 ? -6.400 -6.894 3.159 1.00 97.00 169 LEU A CA 1
ATOM 1271 C C . LEU A 1 169 ? -5.833 -5.741 2.328 1.00 97.00 169 LEU A C 1
ATOM 1273 O O . LEU A 1 169 ? -6.488 -4.714 2.167 1.00 97.00 169 LEU A O 1
ATOM 1277 N N . ILE A 1 170 ? -4.640 -5.928 1.756 1.00 97.06 170 ILE A N 1
ATOM 1278 C CA . ILE A 1 170 ? -3.999 -4.920 0.904 1.00 97.06 170 ILE A CA 1
ATOM 1279 C C . ILE A 1 170 ? -4.828 -4.701 -0.363 1.00 97.06 170 ILE A C 1
ATOM 1281 O O . ILE A 1 170 ? -5.205 -3.569 -0.664 1.00 97.06 170 ILE A O 1
ATOM 1285 N N . GLU A 1 171 ? -5.135 -5.773 -1.096 1.00 97.31 171 GLU A N 1
ATOM 1286 C CA . GLU A 1 171 ? -5.892 -5.673 -2.345 1.00 97.31 171 GLU A CA 1
ATOM 1287 C C . GLU A 1 171 ? -7.328 -5.213 -2.098 1.00 97.31 171 GLU A C 1
ATOM 1289 O O . GLU A 1 171 ? -7.848 -4.401 -2.859 1.00 97.31 171 GLU A O 1
ATOM 1294 N N . GLY A 1 172 ? -7.952 -5.663 -1.008 1.00 96.81 172 GLY A N 1
ATOM 1295 C CA . GLY A 1 172 ? -9.308 -5.272 -0.654 1.00 96.81 172 GLY A CA 1
ATOM 1296 C C . GLY A 1 172 ? -9.437 -3.793 -0.303 1.00 96.81 172 GLY A C 1
ATOM 1297 O O . GLY A 1 172 ? -10.368 -3.142 -0.769 1.00 96.81 172 GLY A O 1
ATOM 1298 N N . LEU A 1 173 ? -8.485 -3.223 0.444 1.00 97.38 173 LEU A N 1
ATOM 1299 C CA . LEU A 1 173 ? -8.471 -1.784 0.734 1.00 97.38 173 LEU A CA 1
ATOM 1300 C C . LEU A 1 173 ? -8.242 -0.951 -0.528 1.00 97.38 173 LEU A C 1
ATOM 1302 O O . LEU A 1 173 ? -8.948 0.032 -0.747 1.00 97.38 173 LEU A O 1
ATOM 1306 N N . ARG A 1 174 ? -7.298 -1.354 -1.387 1.00 96.75 174 ARG A N 1
ATOM 1307 C CA . ARG A 1 174 ? -7.045 -0.662 -2.663 1.00 96.75 174 ARG A CA 1
ATOM 1308 C C . ARG A 1 174 ? -8.264 -0.705 -3.581 1.00 96.75 174 ARG A C 1
ATOM 1310 O O . ARG A 1 174 ? -8.627 0.303 -4.182 1.00 96.75 174 ARG A O 1
ATOM 1317 N N . GLU A 1 175 ? -8.925 -1.853 -3.658 1.00 96.88 175 GLU A N 1
ATOM 1318 C CA . GLU A 1 175 ? -10.147 -2.021 -4.436 1.00 96.88 175 GLU A CA 1
ATOM 1319 C C . GLU A 1 175 ? -11.317 -1.215 -3.849 1.00 96.88 175 GLU A C 1
ATOM 1321 O O . GLU A 1 175 ? -12.058 -0.584 -4.600 1.00 96.88 175 GLU A O 1
ATOM 1326 N N . ALA A 1 176 ? -11.453 -1.145 -2.522 1.00 96.12 176 ALA A N 1
ATOM 1327 C CA . ALA A 1 176 ? -12.465 -0.320 -1.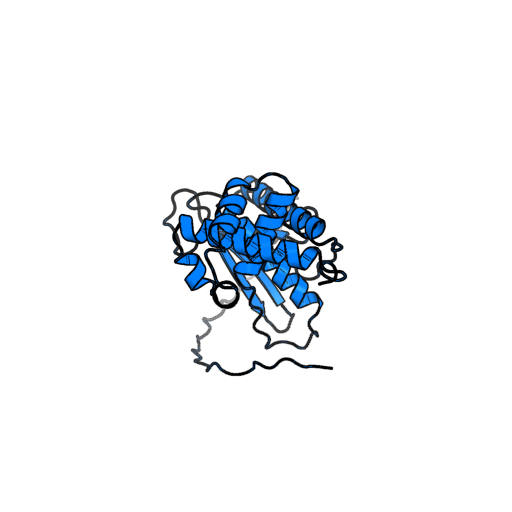864 1.00 96.12 176 ALA A CA 1
ATOM 1328 C C . ALA A 1 176 ? -12.236 1.188 -2.102 1.00 96.12 176 ALA A C 1
ATOM 1330 O O . ALA A 1 176 ? -13.195 1.922 -2.365 1.00 96.12 176 ALA A O 1
ATOM 1331 N N . VAL A 1 177 ? -10.978 1.655 -2.107 1.00 95.88 177 VAL A N 1
ATOM 1332 C CA . VAL A 1 177 ? -10.626 3.016 -2.557 1.00 95.88 177 VAL A CA 1
ATOM 1333 C C . VAL A 1 177 ? -11.069 3.221 -4.009 1.00 95.88 177 VAL A C 1
ATOM 1335 O O . VAL A 1 177 ? -11.776 4.185 -4.317 1.00 95.88 177 VAL A O 1
ATOM 1338 N N . ALA A 1 178 ? -10.699 2.303 -4.908 1.00 94.88 178 ALA A N 1
ATOM 1339 C CA . ALA A 1 178 ? -11.056 2.388 -6.322 1.00 94.88 178 ALA A CA 1
ATOM 1340 C C . ALA A 1 178 ? -12.580 2.396 -6.531 1.00 94.88 178 ALA A C 1
ATOM 1342 O O . ALA A 1 178 ? -13.086 3.122 -7.393 1.00 94.88 178 ALA A O 1
ATOM 1343 N N . TRP A 1 179 ? -13.326 1.642 -5.723 1.00 94.31 179 TRP A N 1
ATOM 1344 C CA . TRP A 1 179 ? -14.784 1.636 -5.720 1.00 94.31 179 TRP A CA 1
ATOM 1345 C C . TRP A 1 179 ? -15.366 2.997 -5.329 1.00 94.31 179 TRP A C 1
ATOM 1347 O O . TRP A 1 179 ? -16.155 3.563 -6.093 1.00 94.31 179 TRP A O 1
ATOM 1357 N N . GLN A 1 180 ? -14.933 3.574 -4.200 1.00 92.38 180 GLN A N 1
ATOM 1358 C CA . GLN A 1 180 ? -15.387 4.900 -3.754 1.00 92.38 180 GLN A CA 1
ATOM 1359 C C . GLN A 1 180 ? -15.112 5.991 -4.796 1.00 92.38 180 GLN A C 1
ATOM 1361 O O . GLN A 1 180 ? -15.922 6.896 -5.000 1.00 92.38 180 GLN A O 1
ATOM 1366 N N . GLN A 1 181 ? -13.986 5.884 -5.498 1.00 93.94 181 GLN A N 1
ATOM 1367 C CA . GLN A 1 181 ? -13.575 6.833 -6.530 1.00 93.94 181 GLN A CA 1
ATOM 1368 C C . GLN A 1 181 ? -14.160 6.544 -7.918 1.00 93.94 181 GLN A C 1
ATOM 1370 O O . GLN A 1 181 ? -13.820 7.238 -8.876 1.00 93.94 181 GLN A O 1
ATOM 1375 N N . LYS A 1 182 ? -15.038 5.540 -8.050 1.00 93.25 182 LYS A N 1
ATOM 1376 C CA . LYS A 1 182 ? -15.643 5.113 -9.326 1.00 93.25 182 LYS A CA 1
ATOM 1377 C C . LYS A 1 182 ? -14.613 4.681 -10.386 1.00 93.25 182 LYS A C 1
ATOM 1379 O O . LYS A 1 182 ? -14.885 4.783 -11.578 1.00 93.25 182 LYS A O 1
ATOM 1384 N N . ARG A 1 183 ? -13.443 4.199 -9.953 1.00 93.00 183 ARG A N 1
ATOM 1385 C CA . ARG A 1 183 ? -12.370 3.641 -10.799 1.00 93.00 183 ARG A CA 1
ATOM 1386 C C . ARG A 1 183 ? -12.455 2.115 -10.940 1.00 93.00 183 ARG A C 1
ATOM 1388 O O . ARG A 1 183 ? -11.823 1.555 -11.826 1.00 93.00 183 ARG A O 1
ATOM 1395 N N . SER A 1 184 ? -13.223 1.454 -10.074 1.00 90.81 184 SER A N 1
ATOM 1396 C CA . SER A 1 184 ? -13.437 0.005 -10.117 1.00 90.81 184 SER A CA 1
ATOM 1397 C C . SER A 1 184 ? -14.346 -0.433 -11.280 1.00 90.81 184 SER A C 1
ATOM 1399 O O . SER A 1 184 ? -15.333 0.239 -11.601 1.00 90.81 184 SER A O 1
ATOM 1401 N N . ASP A 1 185 ? -14.036 -1.582 -11.894 1.00 89.81 185 ASP A N 1
ATOM 1402 C CA . ASP A 1 185 ? -14.866 -2.197 -12.935 1.00 89.81 185 ASP A CA 1
ATOM 1403 C C . ASP A 1 185 ? -16.023 -2.997 -12.321 1.00 89.81 185 ASP A C 1
ATOM 1405 O O . ASP A 1 185 ? -15.879 -4.142 -11.884 1.00 89.81 185 ASP A O 1
ATOM 1409 N N . ARG A 1 186 ? -17.214 -2.395 -12.352 1.00 88.75 186 ARG A N 1
ATOM 1410 C CA . ARG A 1 186 ? -18.449 -2.983 -11.814 1.00 88.75 186 ARG A CA 1
ATOM 1411 C C . ARG A 1 186 ? -18.858 -4.286 -12.500 1.00 88.75 186 ARG A C 1
ATOM 1413 O O . ARG A 1 186 ? -19.510 -5.112 -11.872 1.00 88.75 186 ARG A O 1
ATOM 1420 N N . ARG A 1 187 ? -18.444 -4.511 -13.752 1.00 88.12 187 ARG A N 1
ATOM 1421 C CA . ARG A 1 187 ? -18.771 -5.747 -14.483 1.00 88.12 187 ARG A CA 1
ATOM 1422 C C . ARG A 1 187 ? -18.108 -6.966 -13.850 1.00 88.12 187 ARG A C 1
ATOM 1424 O O . ARG A 1 187 ? -18.667 -8.059 -13.904 1.00 88.12 187 ARG A O 1
ATOM 1431 N N . LEU A 1 188 ? -16.940 -6.783 -13.231 1.00 84.69 188 LEU A N 1
ATOM 1432 C CA . LEU A 1 188 ? -16.252 -7.863 -12.528 1.00 84.69 188 LEU A CA 1
ATOM 1433 C C . LEU A 1 188 ? -17.003 -8.281 -11.256 1.00 84.69 188 LEU A C 1
ATOM 1435 O O . LEU A 1 188 ? -17.038 -9.468 -10.939 1.00 84.69 188 LEU A O 1
ATOM 1439 N N . TYR A 1 189 ? -17.663 -7.341 -10.573 1.00 85.62 189 TYR A N 1
ATOM 1440 C CA . TYR A 1 189 ? -18.535 -7.650 -9.434 1.00 85.62 189 TYR A CA 1
ATOM 1441 C C . TYR A 1 189 ? -19.777 -8.416 -9.883 1.00 85.62 189 TYR A C 1
ATOM 1443 O O . TYR A 1 189 ? -20.101 -9.445 -9.294 1.00 85.62 189 TYR A O 1
ATOM 1451 N N . ASP A 1 190 ? -20.430 -7.973 -10.961 1.00 83.88 190 ASP A N 1
ATOM 1452 C CA . ASP A 1 190 ? -21.591 -8.675 -11.522 1.00 83.88 190 ASP A CA 1
ATOM 1453 C C . ASP A 1 190 ? -21.249 -10.128 -11.887 1.00 83.88 190 ASP A C 1
ATOM 1455 O O . ASP A 1 190 ? -22.024 -11.045 -11.607 1.00 83.88 190 ASP A O 1
ATOM 1459 N N . ALA A 1 191 ? -20.076 -10.351 -12.487 1.00 81.75 191 ALA A N 1
ATOM 1460 C CA . ALA A 1 191 ? -19.584 -11.688 -12.802 1.00 81.75 191 ALA A CA 1
ATOM 1461 C C . ALA A 1 191 ? -19.345 -12.523 -11.532 1.00 81.75 191 ALA A C 1
ATOM 1463 O O . ALA A 1 191 ? -19.777 -13.676 -11.472 1.00 81.75 191 ALA A O 1
ATOM 1464 N N . LEU A 1 192 ? -18.723 -11.941 -10.500 1.00 79.56 192 LEU A N 1
ATOM 1465 C CA . LEU A 1 192 ? -18.473 -12.622 -9.229 1.00 79.56 192 LEU A CA 1
ATOM 1466 C C . LEU A 1 192 ? -19.782 -13.075 -8.559 1.00 79.56 192 LEU A C 1
ATOM 1468 O O . LEU A 1 192 ? -19.887 -14.228 -8.140 1.00 79.56 192 LEU A O 1
ATOM 1472 N N . PHE A 1 193 ? -20.795 -12.203 -8.507 1.00 76.44 193 PHE A N 1
ATOM 1473 C CA . PHE A 1 193 ? -22.094 -12.518 -7.901 1.00 76.44 193 PHE A CA 1
ATOM 1474 C C . PHE A 1 193 ? -22.870 -13.589 -8.670 1.00 76.44 193 PHE A C 1
ATOM 1476 O O . PHE A 1 193 ? -23.479 -14.462 -8.055 1.00 76.44 193 PHE A O 1
ATOM 1483 N N . ARG A 1 194 ? -22.840 -13.558 -10.008 1.00 78.69 194 ARG A N 1
ATOM 1484 C CA . ARG A 1 194 ? -23.563 -14.533 -10.845 1.00 78.69 194 ARG A CA 1
ATOM 1485 C C . ARG A 1 194 ? -23.011 -15.950 -10.737 1.00 78.69 194 ARG A C 1
ATOM 1487 O O . ARG A 1 194 ? -23.778 -16.900 -10.851 1.00 78.69 194 ARG A O 1
ATOM 1494 N N . HIS A 1 195 ? -21.703 -16.088 -10.536 1.00 73.12 195 HIS A N 1
ATOM 1495 C CA . HIS A 1 195 ? -21.035 -17.389 -10.491 1.00 73.12 195 HIS A CA 1
ATOM 1496 C C . HIS A 1 195 ? -20.784 -17.912 -9.068 1.00 73.12 195 HIS A C 1
ATOM 1498 O O . HIS A 1 195 ? -20.215 -18.987 -8.920 1.00 73.12 195 HIS A O 1
ATOM 1504 N N . GLY A 1 196 ? -21.249 -17.201 -8.031 1.00 64.94 196 GLY A N 1
ATOM 1505 C CA . GLY A 1 196 ? -21.138 -17.646 -6.636 1.00 64.94 196 GLY A CA 1
ATOM 1506 C C . GLY A 1 196 ? -19.757 -17.443 -6.005 1.00 64.94 196 GLY A C 1
ATOM 1507 O O . GLY A 1 196 ? -19.457 -18.070 -4.993 1.00 64.94 196 GLY A O 1
ATOM 1508 N N . GLY A 1 197 ? -18.933 -16.556 -6.569 1.00 67.94 197 GLY A N 1
ATOM 1509 C CA . GLY A 1 197 ? -17.559 -16.330 -6.125 1.00 67.94 197 GLY A CA 1
ATOM 1510 C C . GLY A 1 197 ? -16.535 -17.248 -6.804 1.00 67.94 197 GLY A C 1
ATOM 1511 O O . GLY A 1 197 ? -16.848 -18.362 -7.209 1.00 67.94 197 GLY A O 1
ATOM 1512 N N . VAL A 1 198 ? -15.293 -16.769 -6.939 1.00 71.69 198 VAL A N 1
ATOM 1513 C CA . VAL A 1 198 ? -14.156 -17.576 -7.439 1.00 71.69 198 VAL A CA 1
ATOM 1514 C C . VAL A 1 198 ? -13.386 -18.239 -6.291 1.00 71.69 198 VAL A C 1
ATOM 1516 O O . VAL A 1 198 ? -12.765 -19.276 -6.489 1.00 71.69 198 VAL A O 1
ATOM 1519 N N . TYR A 1 199 ? -13.458 -17.663 -5.090 1.00 80.94 199 TYR A N 1
ATOM 1520 C CA . TYR A 1 199 ? -12.743 -18.125 -3.903 1.00 80.94 199 TYR A CA 1
ATOM 1521 C C . TYR A 1 199 ? -13.726 -18.439 -2.786 1.00 80.94 199 TYR A C 1
ATOM 1523 O O . TYR A 1 199 ? -14.647 -17.653 -2.533 1.00 80.94 199 TYR A O 1
ATOM 1531 N N . LYS A 1 200 ? -13.491 -19.535 -2.061 1.00 87.44 200 LYS A N 1
ATOM 1532 C CA . LYS A 1 200 ? -14.083 -19.678 -0.728 1.00 87.44 200 LYS A CA 1
ATOM 1533 C C . LYS A 1 200 ? -13.415 -18.702 0.240 1.00 87.44 200 LYS A C 1
ATOM 1535 O O . LYS A 1 200 ? -12.290 -18.253 0.018 1.00 87.44 200 LYS A O 1
ATOM 1540 N N . LEU A 1 201 ? -14.108 -18.358 1.324 1.00 87.69 201 LEU A N 1
ATOM 1541 C CA . LEU A 1 201 ? -13.600 -17.378 2.285 1.00 87.69 201 LEU A CA 1
ATOM 1542 C C . LEU A 1 201 ? -12.289 -17.837 2.943 1.00 87.69 201 LEU A C 1
ATOM 1544 O O . LEU A 1 201 ? -11.365 -17.046 3.085 1.00 87.69 201 LEU A O 1
ATOM 1548 N N . ASP A 1 202 ? -12.190 -19.107 3.319 1.00 91.19 202 ASP A N 1
ATOM 1549 C CA . ASP A 1 202 ? -10.983 -19.708 3.889 1.00 91.19 202 ASP A CA 1
ATOM 1550 C C . ASP A 1 202 ? -9.806 -19.695 2.903 1.00 91.19 202 ASP A C 1
ATOM 1552 O O . ASP A 1 202 ? -8.697 -19.331 3.287 1.00 91.19 202 ASP A O 1
ATOM 1556 N N . GLU A 1 203 ? -10.055 -19.993 1.627 1.00 91.25 203 GLU A N 1
ATOM 1557 C CA . GLU A 1 203 ? -9.047 -19.917 0.559 1.00 91.25 203 GLU A CA 1
ATOM 1558 C C . GLU A 1 203 ? -8.556 -18.475 0.338 1.00 91.25 203 GLU A C 1
ATOM 1560 O O . GLU A 1 203 ? -7.352 -18.236 0.227 1.00 91.25 203 GLU A O 1
ATOM 1565 N N . LEU A 1 204 ? -9.475 -17.502 0.332 1.00 93.06 204 LEU A N 1
ATOM 1566 C CA . LEU A 1 204 ? -9.155 -16.079 0.192 1.00 93.06 204 LEU A CA 1
ATOM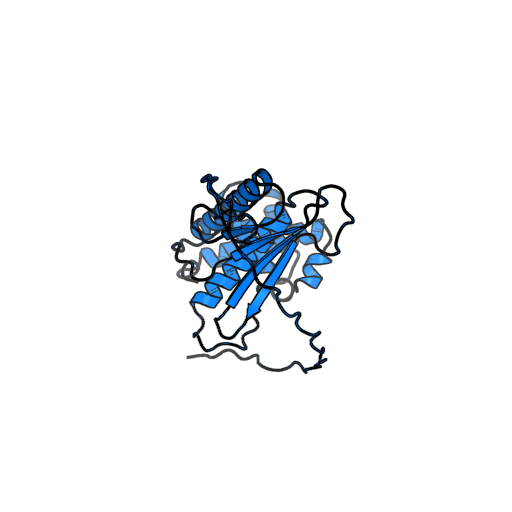 1567 C C . LEU A 1 204 ? -8.271 -15.582 1.347 1.00 93.06 204 LEU A C 1
ATOM 1569 O O . LEU A 1 204 ? -7.275 -14.893 1.121 1.00 93.06 204 LEU A O 1
ATOM 1573 N N . LEU A 1 205 ? -8.635 -15.934 2.585 1.00 94.94 205 LEU A N 1
ATOM 1574 C CA . LEU A 1 205 ? -7.930 -15.498 3.793 1.00 94.94 205 LEU A CA 1
ATOM 1575 C C . LEU A 1 205 ? -6.568 -16.184 3.967 1.00 94.94 205 LEU A C 1
ATOM 1577 O O . LEU A 1 205 ? -5.669 -15.589 4.562 1.00 94.94 205 LEU A O 1
ATOM 1581 N N . ALA A 1 206 ? -6.412 -17.412 3.465 1.00 94.12 206 ALA A N 1
ATOM 1582 C CA . ALA A 1 206 ? -5.189 -18.201 3.598 1.00 94.12 206 ALA A CA 1
ATOM 1583 C C . ALA A 1 206 ? -4.123 -17.898 2.531 1.00 94.12 206 ALA A C 1
ATOM 1585 O O . ALA A 1 206 ? -2.985 -18.358 2.669 1.00 94.12 206 ALA A O 1
ATOM 1586 N N . LEU A 1 207 ? -4.455 -17.147 1.472 1.00 95.00 207 LEU A N 1
ATOM 1587 C CA . LEU A 1 207 ? -3.507 -16.861 0.398 1.00 95.00 207 LEU A CA 1
ATOM 1588 C C . LEU A 1 207 ? -2.299 -16.073 0.928 1.00 95.00 207 LEU A C 1
ATOM 1590 O O . LEU A 1 207 ? -2.437 -15.002 1.519 1.00 95.00 207 LEU A O 1
ATOM 1594 N N . THR A 1 208 ? -1.097 -16.602 0.703 1.00 94.06 208 THR A N 1
ATOM 1595 C CA . THR A 1 208 ? 0.160 -15.965 1.121 1.00 94.06 208 THR A CA 1
ATOM 1596 C C . THR A 1 208 ? 0.635 -14.941 0.092 1.00 94.06 208 THR A C 1
ATOM 1598 O O . THR A 1 208 ? 0.184 -14.938 -1.048 1.00 94.06 208 THR A O 1
ATOM 1601 N N . GLU A 1 209 ? 1.592 -14.085 0.464 1.00 90.00 209 GLU A N 1
ATOM 1602 C CA . GLU A 1 209 ? 2.229 -13.154 -0.485 1.00 90.00 209 GLU A CA 1
ATOM 1603 C C . GLU A 1 209 ? 2.844 -13.881 -1.690 1.00 90.00 209 GLU A C 1
ATOM 1605 O O . GLU A 1 209 ? 2.633 -13.457 -2.819 1.00 90.00 209 GLU A O 1
ATOM 1610 N N . ALA A 1 210 ? 3.532 -15.006 -1.461 1.00 90.38 210 ALA A N 1
ATOM 1611 C CA . ALA A 1 210 ? 4.088 -15.816 -2.545 1.00 90.38 210 ALA A CA 1
ATOM 1612 C C . ALA A 1 210 ? 2.980 -16.402 -3.435 1.00 90.38 210 ALA A C 1
ATOM 1614 O O . ALA A 1 210 ? 3.040 -16.277 -4.652 1.00 90.38 210 ALA A O 1
ATOM 1615 N N . GLY A 1 211 ? 1.922 -16.953 -2.827 1.00 93.06 211 GLY A N 1
ATOM 1616 C CA . GLY A 1 211 ? 0.780 -17.472 -3.580 1.00 93.06 211 GLY A CA 1
ATOM 1617 C C . GLY A 1 211 ? 0.052 -16.394 -4.387 1.00 93.06 211 GLY A C 1
ATOM 1618 O O . GLY A 1 211 ? -0.431 -16.675 -5.477 1.00 93.06 211 GLY A O 1
ATOM 1619 N N . TYR A 1 212 ? -0.005 -15.159 -3.883 1.00 92.75 212 TYR A N 1
ATOM 1620 C CA . TYR A 1 212 ? -0.556 -14.016 -4.609 1.00 92.75 212 TYR A CA 1
ATOM 1621 C C . TYR A 1 212 ? 0.317 -13.598 -5.801 1.00 92.75 212 TYR A C 1
ATOM 1623 O O . TYR A 1 212 ? -0.218 -13.321 -6.876 1.00 92.75 212 TYR A O 1
ATOM 1631 N N . ASP A 1 213 ? 1.642 -13.576 -5.632 1.00 89.62 213 ASP A N 1
ATOM 1632 C CA . ASP A 1 213 ? 2.588 -13.251 -6.706 1.00 89.62 213 ASP A CA 1
ATOM 1633 C C . ASP A 1 213 ? 2.536 -14.277 -7.859 1.00 89.62 213 ASP A C 1
ATOM 1635 O O . ASP A 1 213 ? 2.728 -13.898 -9.019 1.00 89.62 213 ASP A O 1
ATOM 1639 N N . ASP A 1 214 ? 2.199 -15.535 -7.553 1.00 92.56 214 ASP A N 1
ATOM 1640 C CA . ASP A 1 214 ? 2.061 -16.633 -8.521 1.00 92.56 214 ASP A CA 1
ATOM 1641 C C . ASP A 1 214 ? 0.725 -16.626 -9.289 1.00 92.56 214 ASP A C 1
ATOM 1643 O O . ASP A 1 214 ? 0.585 -17.322 -10.299 1.00 92.56 214 ASP A O 1
ATOM 1647 N N . LEU A 1 215 ? -0.268 -15.838 -8.856 1.00 92.25 215 LEU A N 1
ATOM 1648 C CA . LEU A 1 215 ? -1.553 -15.752 -9.552 1.00 92.25 215 LEU A CA 1
ATOM 1649 C C . LEU A 1 215 ? -1.387 -15.150 -10.955 1.00 92.25 215 LEU A C 1
ATOM 1651 O O . LEU A 1 215 ? -0.682 -14.152 -11.164 1.00 92.25 215 LEU A O 1
ATOM 1655 N N . ASP A 1 216 ? -2.122 -15.693 -11.924 1.00 92.75 216 ASP A N 1
ATOM 1656 C CA . ASP A 1 216 ? -2.243 -15.080 -13.244 1.00 92.75 216 ASP A CA 1
ATOM 1657 C C . ASP A 1 216 ? -3.108 -13.801 -13.210 1.00 92.75 216 ASP A C 1
ATOM 1659 O O . ASP A 1 216 ? -3.660 -13.401 -12.180 1.00 92.75 216 ASP A O 1
ATOM 1663 N N . GLY A 1 217 ? -3.210 -13.109 -14.348 1.00 89.56 217 GLY A N 1
ATOM 1664 C CA . GLY A 1 217 ? -3.951 -11.847 -14.430 1.00 89.56 217 GLY A CA 1
ATOM 1665 C C . GLY A 1 217 ? -5.450 -11.979 -14.134 1.00 89.56 217 GLY A C 1
ATOM 1666 O O . GLY A 1 217 ? -6.028 -11.077 -13.524 1.00 89.56 217 GLY A O 1
ATOM 1667 N N . ALA A 1 218 ? -6.077 -13.090 -14.529 1.00 87.94 218 ALA A N 1
ATOM 1668 C CA . ALA A 1 218 ? -7.503 -13.318 -14.314 1.00 87.94 218 ALA A CA 1
ATOM 1669 C C . ALA A 1 218 ? -7.783 -13.654 -12.843 1.00 87.94 218 ALA A C 1
ATOM 1671 O O . ALA A 1 218 ? -8.674 -13.061 -12.231 1.00 87.94 218 ALA A O 1
ATOM 1672 N N . MET A 1 219 ? -6.971 -14.532 -12.252 1.00 91.00 219 MET A N 1
ATOM 1673 C CA . MET A 1 219 ? -7.041 -14.879 -10.836 1.00 91.00 219 MET A CA 1
ATOM 1674 C C . MET A 1 219 ? -6.749 -13.668 -9.948 1.00 91.00 219 MET A C 1
ATOM 1676 O O . MET A 1 219 ? -7.485 -13.434 -8.995 1.00 91.00 219 MET A O 1
ATOM 1680 N N . ARG A 1 220 ? -5.762 -12.822 -10.290 1.00 91.94 220 ARG A N 1
ATOM 1681 C CA . ARG A 1 220 ? -5.520 -11.559 -9.565 1.00 91.94 220 ARG A CA 1
ATOM 1682 C C . ARG A 1 220 ? -6.713 -10.615 -9.618 1.00 91.94 220 ARG A C 1
ATOM 1684 O O . ARG A 1 220 ? -7.047 -10.011 -8.602 1.00 91.94 220 ARG A O 1
ATOM 1691 N N . ALA A 1 221 ? -7.370 -10.485 -10.771 1.00 90.62 221 ALA A N 1
ATOM 1692 C CA . ALA A 1 221 ? -8.564 -9.650 -10.888 1.00 90.62 221 ALA A CA 1
ATOM 1693 C C . ALA A 1 221 ? -9.717 -10.190 -10.025 1.00 90.62 221 ALA A C 1
ATOM 1695 O O . ALA A 1 221 ? -10.339 -9.422 -9.292 1.00 90.62 221 ALA A O 1
ATOM 1696 N N . ALA A 1 222 ? -9.958 -11.503 -10.054 1.00 90.69 222 ALA A N 1
ATOM 1697 C CA . ALA A 1 222 ? -10.964 -12.145 -9.212 1.00 90.69 222 ALA A CA 1
ATOM 1698 C C . ALA A 1 222 ? -10.643 -12.002 -7.714 1.00 90.69 222 ALA A C 1
ATOM 1700 O O . ALA A 1 222 ? -11.522 -11.640 -6.930 1.00 90.69 222 ALA A O 1
ATOM 1701 N N . PHE A 1 223 ? -9.384 -12.220 -7.324 1.00 93.81 223 PHE A N 1
ATOM 1702 C CA . PHE A 1 223 ? -8.912 -12.081 -5.947 1.00 93.81 223 PHE A CA 1
ATOM 1703 C C . PHE A 1 223 ? -9.094 -10.652 -5.434 1.00 93.81 223 PHE A C 1
ATOM 1705 O O . PHE A 1 223 ? -9.596 -10.453 -4.327 1.00 93.81 223 PHE A O 1
ATOM 1712 N N . ARG A 1 224 ? -8.743 -9.652 -6.253 1.00 94.06 224 ARG A N 1
ATOM 1713 C CA . ARG A 1 224 ? -8.911 -8.230 -5.933 1.00 94.06 224 ARG A CA 1
ATOM 1714 C C . ARG A 1 224 ? -10.375 -7.882 -5.672 1.00 94.06 224 ARG A C 1
ATOM 1716 O O . ARG A 1 224 ? -10.677 -7.278 -4.650 1.00 94.06 224 ARG A O 1
ATOM 1723 N N . VAL A 1 225 ? -11.285 -8.301 -6.552 1.00 93.00 225 VAL A N 1
ATOM 1724 C CA . VAL A 1 225 ? -12.726 -8.020 -6.420 1.00 93.00 225 VAL A CA 1
ATOM 1725 C C . VAL A 1 225 ? -13.327 -8.734 -5.208 1.00 93.00 225 VAL A C 1
ATOM 1727 O O . VAL A 1 225 ? -14.062 -8.114 -4.444 1.00 93.00 225 VAL A O 1
ATOM 1730 N N . ALA A 1 226 ? -12.981 -10.005 -4.981 1.00 93.38 226 ALA A N 1
ATOM 1731 C CA . ALA A 1 226 ? -13.433 -10.749 -3.804 1.00 93.38 226 ALA A CA 1
ATOM 1732 C C . ALA A 1 226 ? -12.933 -10.108 -2.496 1.00 93.38 226 ALA A C 1
ATOM 1734 O O . ALA A 1 226 ? -13.705 -9.913 -1.557 1.00 93.38 226 ALA A O 1
ATOM 1735 N N . SER A 1 227 ? -11.660 -9.709 -2.464 1.00 95.62 227 SER A N 1
ATOM 1736 C CA . SER A 1 227 ? -11.057 -8.985 -1.343 1.00 95.62 227 SER A CA 1
ATOM 1737 C C . SER A 1 227 ? -11.713 -7.621 -1.113 1.00 95.62 227 SER A C 1
ATOM 1739 O O . SER A 1 227 ? -11.972 -7.245 0.028 1.00 95.62 227 SER A O 1
ATOM 1741 N N . GLY A 1 228 ? -12.017 -6.889 -2.189 1.00 94.88 228 GLY A N 1
ATOM 1742 C CA . GLY A 1 228 ? -12.702 -5.598 -2.135 1.00 94.88 228 GLY A CA 1
ATOM 1743 C C . GLY A 1 228 ? -14.110 -5.723 -1.570 1.00 94.88 228 GLY A C 1
ATOM 1744 O O . GLY A 1 228 ? -14.469 -4.983 -0.658 1.00 94.88 228 GLY A O 1
ATOM 1745 N N . ALA A 1 229 ? -14.881 -6.703 -2.046 1.00 92.50 229 ALA A N 1
ATOM 1746 C CA . ALA A 1 229 ? -16.206 -7.009 -1.513 1.00 92.50 229 ALA A CA 1
ATOM 1747 C C . ALA A 1 229 ? -16.156 -7.335 -0.011 1.00 92.50 229 ALA A C 1
ATOM 1749 O O . ALA A 1 229 ? -16.960 -6.805 0.755 1.00 92.50 229 ALA A O 1
ATOM 1750 N N . LEU A 1 230 ? -15.180 -8.144 0.421 1.00 93.88 230 LEU A N 1
ATOM 1751 C CA . LEU A 1 230 ? -14.976 -8.461 1.834 1.00 93.88 230 LEU A CA 1
ATOM 1752 C C . LEU A 1 230 ? -14.657 -7.207 2.662 1.00 93.88 230 LEU A C 1
ATOM 1754 O O . LEU A 1 230 ? -15.296 -6.975 3.683 1.00 93.88 230 LEU A O 1
ATOM 1758 N N . VAL A 1 231 ? -13.696 -6.385 2.232 1.00 95.19 231 VAL A N 1
ATOM 1759 C CA . VAL A 1 231 ? -13.312 -5.162 2.957 1.00 95.19 231 VAL A CA 1
ATOM 1760 C C . VAL A 1 231 ? -14.466 -4.165 3.027 1.00 95.19 231 VAL A C 1
ATOM 1762 O O . VAL A 1 231 ? -14.718 -3.615 4.094 1.00 95.19 231 VAL A O 1
ATOM 1765 N N . MET A 1 232 ? -15.205 -3.957 1.936 1.00 93.06 232 MET A N 1
ATOM 1766 C CA . MET A 1 232 ? -16.383 -3.085 1.945 1.00 93.06 232 MET A CA 1
ATOM 1767 C C . MET A 1 232 ? -17.449 -3.594 2.922 1.00 93.06 232 MET A C 1
ATOM 1769 O O . MET A 1 232 ? -17.941 -2.814 3.733 1.00 93.06 232 MET A O 1
ATOM 1773 N N . ALA A 1 233 ? -17.726 -4.902 2.928 1.00 91.81 233 ALA A N 1
ATOM 1774 C CA . ALA A 1 233 ? -18.654 -5.503 3.884 1.00 91.81 233 ALA A CA 1
ATOM 1775 C C . ALA A 1 233 ? -18.190 -5.340 5.343 1.00 91.81 233 ALA A C 1
ATOM 1777 O O . ALA A 1 233 ? -19.020 -5.150 6.230 1.00 91.81 233 ALA A O 1
ATOM 1778 N N . LEU A 1 234 ? -16.878 -5.392 5.610 1.00 91.75 234 LEU A N 1
ATOM 1779 C CA . LEU A 1 234 ? -16.318 -5.132 6.941 1.00 91.75 234 LEU A CA 1
ATOM 1780 C C . LEU A 1 234 ? -16.460 -3.659 7.343 1.00 91.75 234 LEU A C 1
ATOM 1782 O O . LEU A 1 234 ? -16.867 -3.386 8.467 1.00 91.75 234 LEU A O 1
ATOM 1786 N N . LEU A 1 235 ? -16.179 -2.718 6.435 1.00 89.88 235 LEU A N 1
ATOM 1787 C CA . LEU A 1 235 ? -16.292 -1.273 6.682 1.00 89.88 235 LEU A CA 1
ATOM 1788 C C . LEU A 1 235 ? -17.737 -0.815 6.941 1.00 89.88 235 LEU A C 1
ATOM 1790 O O . LEU A 1 235 ? -17.942 0.195 7.613 1.00 89.88 235 LEU A O 1
ATOM 1794 N N . GLU A 1 236 ? -18.729 -1.538 6.419 1.00 87.94 236 GLU A N 1
ATOM 1795 C CA . GLU A 1 236 ? -20.156 -1.275 6.646 1.00 87.94 236 GLU A CA 1
ATOM 1796 C C . GLU A 1 236 ? -20.665 -1.769 8.013 1.00 87.94 236 GLU A C 1
ATOM 1798 O O . GLU A 1 236 ? -21.774 -1.417 8.421 1.00 87.94 236 GLU A O 1
ATOM 1803 N N . GLN A 1 237 ? -19.879 -2.557 8.756 1.00 85.94 237 GLN A N 1
ATOM 1804 C CA . GLN A 1 237 ? -20.275 -3.007 10.092 1.00 85.94 237 GLN A CA 1
ATOM 1805 C C . GLN A 1 237 ? -20.278 -1.843 11.104 1.00 85.94 237 GLN A C 1
ATOM 1807 O O . GLN A 1 237 ? -19.470 -0.923 10.973 1.00 85.94 237 GLN A O 1
ATOM 1812 N N . PRO A 1 238 ? -21.106 -1.892 12.171 1.00 66.12 238 PRO A N 1
ATOM 1813 C CA . PRO A 1 238 ? -21.254 -0.799 13.146 1.00 66.12 238 PRO A CA 1
ATOM 1814 C C . PRO A 1 238 ? -19.959 -0.283 13.809 1.00 66.12 238 PRO A C 1
ATOM 1816 O O . PRO A 1 238 ? -19.947 0.855 14.263 1.00 66.12 238 PRO A O 1
ATOM 1819 N N . SER A 1 239 ? -18.881 -1.078 13.828 1.00 69.69 239 SER A N 1
ATOM 1820 C CA . SER A 1 239 ? -17.531 -0.687 14.292 1.00 69.69 239 SER A CA 1
ATOM 1821 C C . SER A 1 239 ? -16.435 -0.940 13.243 1.00 69.69 239 SER A C 1
ATOM 1823 O O . SER A 1 239 ? -15.249 -0.954 13.561 1.00 69.69 239 SER A O 1
ATOM 1825 N N . GLY A 1 240 ? -16.806 -1.164 11.981 1.00 62.34 240 GLY A N 1
ATOM 1826 C CA . GLY A 1 240 ? -15.883 -1.557 10.911 1.00 62.34 240 GLY A CA 1
ATOM 1827 C C . GLY A 1 240 ? -14.797 -0.527 10.595 1.00 62.34 240 GLY A C 1
ATOM 1828 O O . GLY A 1 240 ? -13.714 -0.883 10.138 1.00 62.34 240 GLY A O 1
ATOM 1829 N N . LYS A 1 241 ? -15.075 0.749 10.875 1.00 64.38 241 LYS A N 1
ATOM 1830 C CA . LYS A 1 241 ? -14.174 1.883 10.623 1.00 64.38 241 LYS A CA 1
ATOM 1831 C C . LYS A 1 241 ? -13.275 2.238 11.815 1.00 64.38 241 LYS A C 1
ATOM 1833 O O . LYS A 1 241 ? -12.356 3.032 11.676 1.00 64.38 241 LYS A O 1
ATOM 1838 N N . GLU A 1 242 ? -13.502 1.638 12.984 1.00 58.59 242 GLU A N 1
ATOM 1839 C CA . GLU A 1 242 ? -12.772 1.944 14.230 1.00 58.59 242 GLU A CA 1
ATOM 1840 C C . GLU A 1 242 ? -11.492 1.087 14.415 1.00 58.59 242 GLU A C 1
ATOM 1842 O O . GLU A 1 242 ? -10.847 1.132 15.467 1.00 58.59 242 GLU A O 1
ATOM 1847 N N . GLY A 1 243 ? -11.151 0.284 13.396 1.00 49.25 243 GLY A N 1
ATOM 1848 C CA . GLY A 1 243 ? -10.163 -0.807 13.406 1.00 49.25 243 GLY A CA 1
ATOM 1849 C C . GLY A 1 243 ? -8.690 -0.453 13.561 1.00 49.25 243 GLY A C 1
ATOM 1850 O O . GLY A 1 243 ? -8.235 0.698 13.373 1.00 49.25 243 GLY A O 1
#

pLDDT: mean 80.03, std 22.31, range [27.56, 98.5]